Protein AF-A0A7R9LBB4-F1 (afdb_monomer)

Mean predicted aligned error: 12.03 Å

Foldseek 3Di:
DLCLLLCFWFDFPRRTRDGVPPGLLCCLLPDPDPRRLVRSLVRSCVSRVVVCVVVVVVVVVVVVVVVVVVPDDDDDDDDPCSQQSDSRNPHRPSCCQPPPPSPPCNPDDDDWCLVVLVVLPPDLVNLLVVLQVLCVVVVADGQAPLQVVPAASADDPPDRDDAPWAKDDPLDPVLRHIYIRHNADRTLVSSLVSQLRVLLVSLSSVCSPPDPVPSDAPDPVRSRCSSNVSSVVCSDPVNVVVPDRD

Nearest PDB structures (foldseek):
  4ca6-assembly1_A  TM=7.951E-01  e=1.300E-18  Homo sapiens
  3bkl-assembly1_A  TM=8.627E-01  e=2.892E-17  Homo sapiens
  7q3y-assembly1_A  TM=7.303E-01  e=3.178E-18  Homo sapiens
  6zpt-assembly3_C  TM=7.146E-01  e=1.011E-17  Homo sapiens
  7q4e-assembly1_A  TM=6.184E-01  e=1.328E-16  Homo sapiens

Structure (mmCIF, N/CA/C/O backbone):
data_AF-A0A7R9LBB4-F1
#
_entry.id   AF-A0A7R9LBB4-F1
#
loop_
_atom_site.group_PDB
_atom_site.id
_atom_site.type_symbol
_atom_site.label_atom_id
_atom_site.label_alt_id
_atom_site.label_comp_id
_atom_site.label_asym_id
_atom_site.label_entity_id
_atom_site.label_seq_id
_atom_site.pdbx_PDB_ins_code
_atom_site.Cartn_x
_atom_site.Cartn_y
_atom_site.Cartn_z
_atom_site.occupancy
_atom_site.B_iso_or_equiv
_atom_site.auth_seq_id
_atom_site.auth_comp_id
_atom_site.auth_asym_id
_atom_site.auth_atom_id
_atom_site.pdbx_PDB_model_num
ATOM 1 N N . MET A 1 1 ? 18.804 5.803 7.969 1.00 78.62 1 MET A N 1
ATOM 2 C CA . MET A 1 1 ? 18.236 4.820 7.008 1.00 78.62 1 MET A CA 1
ATOM 3 C C . MET A 1 1 ? 16.900 5.249 6.393 1.00 78.62 1 MET A C 1
ATOM 5 O O . MET A 1 1 ? 16.906 5.554 5.213 1.00 78.62 1 MET A O 1
ATOM 9 N N . GLU A 1 2 ? 15.781 5.329 7.126 1.00 77.19 2 GLU A N 1
ATOM 10 C CA . GLU A 1 2 ? 14.444 5.591 6.532 1.00 77.19 2 GLU A CA 1
ATOM 11 C C . GLU A 1 2 ? 14.342 6.905 5.732 1.00 77.19 2 GLU A C 1
ATOM 13 O O . GLU A 1 2 ? 13.907 6.906 4.579 1.00 77.19 2 GLU A O 1
ATOM 18 N N . THR A 1 3 ? 14.816 8.022 6.293 1.00 84.12 3 THR A N 1
ATOM 19 C CA . THR A 1 3 ? 14.888 9.301 5.565 1.00 84.12 3 THR A CA 1
ATOM 20 C C . THR A 1 3 ? 15.783 9.179 4.334 1.00 84.12 3 THR A C 1
ATOM 22 O O . THR A 1 3 ? 15.370 9.524 3.240 1.00 84.12 3 THR A O 1
ATOM 25 N N . THR A 1 4 ? 16.982 8.605 4.478 1.00 84.81 4 THR A N 1
ATOM 26 C CA . THR A 1 4 ? 17.922 8.395 3.362 1.00 84.81 4 THR A CA 1
ATOM 27 C C . THR A 1 4 ? 17.302 7.607 2.208 1.00 84.81 4 THR A C 1
ATOM 29 O O . THR A 1 4 ? 17.658 7.837 1.057 1.00 84.81 4 THR A O 1
ATOM 32 N N . TYR A 1 5 ? 16.406 6.669 2.516 1.00 83.94 5 TYR A N 1
ATOM 33 C CA . TYR A 1 5 ? 15.702 5.868 1.526 1.00 83.94 5 TYR A CA 1
ATOM 34 C C . TYR A 1 5 ? 14.580 6.653 0.838 1.00 83.94 5 TYR A C 1
ATOM 36 O O . TYR A 1 5 ? 14.529 6.702 -0.384 1.00 83.94 5 TYR A O 1
ATOM 44 N N . SER A 1 6 ? 13.705 7.294 1.614 1.00 83.38 6 SER A N 1
ATOM 45 C CA . SER A 1 6 ? 12.503 7.972 1.099 1.00 83.38 6 SER A CA 1
ATOM 46 C C . SER A 1 6 ? 12.788 9.272 0.341 1.00 83.38 6 SER A C 1
ATOM 48 O O . SER A 1 6 ? 12.027 9.647 -0.549 1.00 83.38 6 SER A O 1
ATOM 50 N N . THR A 1 7 ? 13.897 9.945 0.648 1.00 88.12 7 THR A N 1
ATOM 51 C CA . THR A 1 7 ? 14.247 11.250 0.063 1.00 88.12 7 THR A CA 1
ATOM 52 C C . THR A 1 7 ? 15.290 11.164 -1.051 1.00 88.12 7 THR A C 1
ATOM 54 O O . THR A 1 7 ? 15.700 12.175 -1.622 1.00 88.12 7 THR A O 1
ATOM 57 N N . ALA A 1 8 ? 15.759 9.958 -1.387 1.00 92.06 8 ALA A N 1
ATOM 58 C CA . ALA A 1 8 ? 16.758 9.794 -2.433 1.00 92.06 8 ALA A CA 1
ATOM 59 C C . ALA A 1 8 ? 16.200 10.197 -3.809 1.00 92.06 8 ALA A C 1
ATOM 61 O O . ALA A 1 8 ? 15.028 9.986 -4.129 1.00 92.06 8 ALA A O 1
ATOM 62 N N . ARG A 1 9 ? 17.071 10.808 -4.616 1.00 93.75 9 ARG A N 1
ATOM 63 C CA . ARG A 1 9 ? 16.794 11.268 -5.980 1.00 93.75 9 ARG A CA 1
ATOM 64 C C . ARG A 1 9 ? 17.942 10.867 -6.895 1.00 93.75 9 ARG A C 1
ATOM 66 O O . ARG A 1 9 ? 19.099 10.885 -6.462 1.00 93.75 9 ARG A O 1
ATOM 73 N N . VAL A 1 10 ? 17.636 10.509 -8.140 1.00 96.19 10 VAL A N 1
ATOM 74 C CA . VAL A 1 10 ? 18.629 10.038 -9.119 1.00 96.19 10 VAL A CA 1
ATOM 75 C C . VAL A 1 10 ? 18.439 10.657 -10.499 1.00 96.19 10 VAL A C 1
ATOM 77 O O . VAL A 1 10 ? 17.436 11.313 -10.777 1.00 96.19 10 VAL A O 1
ATOM 80 N N . CYS A 1 11 ? 19.423 10.438 -11.370 1.00 96.00 11 CYS A N 1
ATOM 81 C CA . CYS A 1 11 ? 19.319 10.717 -12.795 1.00 96.00 11 CYS A CA 1
ATOM 82 C C . CYS A 1 11 ? 19.375 9.411 -13.593 1.00 96.00 11 CYS A C 1
ATOM 84 O O . CYS A 1 11 ? 20.152 8.526 -13.243 1.00 96.00 11 CYS A O 1
ATOM 86 N N . VAL A 1 12 ? 18.585 9.306 -14.659 1.00 95.88 12 VAL A N 1
ATOM 87 C CA . VAL A 1 12 ? 18.571 8.176 -15.600 1.00 95.88 12 VAL A CA 1
ATOM 88 C C . VAL A 1 12 ? 18.399 8.734 -17.010 1.00 95.88 12 VAL A C 1
ATOM 90 O O . VAL A 1 12 ? 17.529 9.579 -17.230 1.00 95.88 12 VAL A O 1
ATOM 93 N N . LYS A 1 13 ? 19.255 8.331 -17.960 1.00 93.56 13 LYS A N 1
ATOM 94 C CA . LYS A 1 13 ? 19.231 8.778 -19.369 1.00 93.56 13 LYS A CA 1
ATOM 95 C C . LYS A 1 13 ? 19.129 10.302 -19.542 1.00 93.56 13 LYS A C 1
ATOM 97 O O . LYS A 1 13 ? 18.492 10.808 -20.462 1.00 93.56 13 LYS A O 1
ATOM 102 N N . GLY A 1 14 ? 19.762 11.058 -18.645 1.00 91.38 14 GLY A N 1
ATOM 103 C CA . GLY A 1 14 ? 19.758 12.525 -18.661 1.00 91.38 14 GLY A CA 1
ATOM 104 C C . GLY A 1 14 ? 18.513 13.196 -18.062 1.00 91.38 14 GLY A C 1
ATOM 105 O O . GLY A 1 14 ? 18.516 14.419 -17.931 1.00 91.38 14 GLY A O 1
ATOM 106 N N . LYS A 1 15 ? 17.483 12.443 -17.644 1.00 94.19 15 LYS A N 1
ATOM 107 C CA . LYS A 1 15 ? 16.389 12.956 -16.803 1.00 94.19 15 LYS A CA 1
ATOM 108 C C . LYS A 1 15 ? 16.810 12.839 -15.337 1.00 94.19 15 LYS A C 1
ATOM 110 O O . LYS A 1 15 ? 17.201 11.764 -14.899 1.00 94.19 15 LYS A O 1
ATOM 115 N N . CYS A 1 16 ? 16.764 13.940 -14.596 1.00 94.44 16 CYS A N 1
ATOM 116 C CA . CYS A 1 16 ? 17.203 14.024 -13.201 1.00 94.44 16 CYS A CA 1
ATOM 117 C C . CYS A 1 16 ? 16.039 14.284 -12.246 1.00 94.44 16 CYS A C 1
ATOM 119 O O . CYS A 1 16 ? 14.931 14.575 -12.690 1.00 94.44 16 CYS A O 1
ATOM 121 N N . ASP A 1 17 ? 16.343 14.219 -10.948 1.00 94.00 17 ASP A N 1
ATOM 122 C CA . ASP A 1 17 ? 15.390 14.405 -9.847 1.00 94.00 17 ASP A CA 1
ATOM 123 C C . ASP A 1 17 ? 14.287 13.337 -9.814 1.00 94.00 17 ASP A C 1
ATOM 125 O O . ASP A 1 17 ? 13.157 13.589 -9.415 1.00 94.00 17 ASP A O 1
ATOM 129 N N . LEU A 1 18 ? 14.637 12.122 -10.249 1.00 95.12 18 LEU A N 1
ATOM 130 C CA . LEU A 1 18 ? 13.745 10.970 -10.224 1.00 95.12 18 LEU A CA 1
ATOM 131 C C . LEU A 1 18 ? 13.722 10.374 -8.824 1.00 95.12 18 LEU A C 1
ATOM 133 O O . LEU A 1 18 ? 14.770 10.057 -8.254 1.00 95.12 18 LEU A O 1
ATOM 137 N N . GLU A 1 19 ? 12.527 10.217 -8.286 1.00 93.06 19 GLU A N 1
ATOM 138 C CA . GLU A 1 19 ? 12.258 9.527 -7.028 1.00 93.06 19 GLU A CA 1
ATOM 139 C C . GLU A 1 19 ? 11.943 8.047 -7.260 1.00 93.06 19 GLU A C 1
ATOM 141 O O . GLU A 1 19 ? 11.685 7.633 -8.388 1.00 93.06 19 GLU A O 1
ATOM 146 N N . LEU A 1 20 ? 11.990 7.230 -6.201 1.00 88.94 20 LEU A N 1
ATOM 147 C CA . LEU A 1 20 ? 11.665 5.804 -6.322 1.00 88.94 20 LEU A CA 1
ATOM 148 C C . LEU A 1 20 ? 10.251 5.608 -6.880 1.00 88.94 20 LEU A C 1
ATOM 150 O O . LEU A 1 20 ? 10.089 5.033 -7.952 1.00 88.94 20 LEU A O 1
ATOM 154 N N . ASP A 1 21 ? 9.274 6.183 -6.180 1.00 84.38 21 ASP A N 1
ATOM 155 C CA . ASP A 1 21 ? 7.860 6.171 -6.540 1.00 84.38 21 ASP A CA 1
ATOM 156 C C . ASP A 1 21 ? 7.404 7.609 -6.876 1.00 84.38 21 ASP A C 1
ATOM 158 O O . ASP A 1 21 ? 7.475 8.490 -5.997 1.00 84.38 21 ASP A O 1
ATOM 162 N N . PRO A 1 22 ? 6.964 7.894 -8.121 1.00 87.31 22 PRO A N 1
ATOM 163 C CA . PRO A 1 22 ? 6.577 6.915 -9.153 1.00 87.31 22 PRO A CA 1
ATOM 164 C C . PRO A 1 22 ? 7.617 6.661 -10.258 1.00 87.31 22 PRO A C 1
ATOM 166 O O . PRO A 1 22 ? 7.402 5.803 -11.115 1.00 87.31 22 PRO A O 1
ATOM 169 N N . ASP A 1 23 ? 8.703 7.439 -10.331 1.00 93.94 23 ASP A N 1
ATOM 170 C CA . ASP A 1 23 ? 9.540 7.479 -11.538 1.00 93.94 23 ASP A CA 1
ATOM 171 C C . ASP A 1 23 ? 10.326 6.187 -11.783 1.00 93.94 23 ASP A C 1
ATOM 173 O O . ASP A 1 23 ? 10.270 5.630 -12.883 1.00 93.94 23 ASP A O 1
ATOM 177 N N . LEU A 1 24 ? 11.104 5.734 -10.795 1.00 91.88 24 LEU A N 1
ATOM 178 C CA . LEU A 1 24 ? 11.950 4.555 -10.973 1.00 91.88 24 LEU A CA 1
ATOM 179 C C . LEU A 1 24 ? 11.125 3.277 -11.023 1.00 91.88 24 LEU A C 1
ATOM 181 O O . LEU A 1 24 ? 11.454 2.410 -11.827 1.00 91.88 24 LEU A O 1
ATOM 185 N N . ASP A 1 25 ? 10.053 3.177 -10.240 1.00 86.50 25 ASP A N 1
ATOM 186 C CA . ASP A 1 25 ? 9.138 2.034 -10.292 1.00 86.50 25 ASP A CA 1
ATOM 187 C C . ASP A 1 25 ? 8.579 1.858 -11.706 1.00 86.50 25 ASP A C 1
ATOM 189 O O . ASP A 1 25 ? 8.663 0.772 -12.283 1.00 86.50 25 ASP A O 1
ATOM 193 N N . LYS A 1 26 ? 8.152 2.958 -12.337 1.00 88.75 26 LYS A N 1
ATOM 194 C CA . LYS A 1 26 ? 7.709 2.944 -13.731 1.00 88.75 26 LYS A CA 1
ATOM 195 C C . LYS A 1 26 ? 8.819 2.550 -14.710 1.00 88.75 26 LYS A C 1
ATOM 197 O O . LYS A 1 26 ? 8.582 1.738 -15.600 1.00 88.75 26 LYS A O 1
ATOM 202 N N . ILE A 1 27 ? 10.029 3.102 -14.570 1.00 91.69 27 ILE A N 1
ATOM 203 C CA . ILE A 1 27 ? 11.165 2.751 -15.446 1.00 91.69 27 ILE A CA 1
ATOM 204 C C . ILE A 1 27 ? 11.491 1.257 -15.334 1.00 91.69 27 ILE A C 1
ATOM 206 O O . ILE A 1 27 ? 11.673 0.595 -16.355 1.00 91.69 27 ILE A O 1
ATOM 210 N N . MET A 1 28 ? 11.543 0.726 -14.111 1.00 87.69 28 MET A N 1
ATOM 211 C CA . MET A 1 28 ? 11.878 -0.673 -13.846 1.00 87.69 28 MET A CA 1
ATOM 212 C C . MET A 1 28 ? 10.777 -1.641 -14.301 1.00 87.69 28 MET A C 1
ATOM 214 O O . MET A 1 28 ? 11.098 -2.767 -14.681 1.00 87.69 28 MET A O 1
ATOM 218 N N . ALA A 1 29 ? 9.509 -1.218 -14.283 1.00 82.38 29 ALA A N 1
ATOM 219 C CA . ALA A 1 29 ? 8.381 -2.004 -14.778 1.00 82.38 29 ALA A CA 1
ATOM 220 C C . ALA A 1 29 ? 8.301 -2.018 -16.319 1.00 82.38 29 ALA A C 1
ATOM 222 O O . ALA A 1 29 ? 8.181 -3.082 -16.939 1.00 82.38 29 ALA A O 1
ATOM 223 N N . ASP A 1 30 ? 8.407 -0.844 -16.948 1.00 88.50 30 ASP A N 1
ATOM 224 C CA . ASP A 1 30 ? 8.044 -0.666 -18.357 1.00 88.50 30 ASP A CA 1
ATOM 225 C C . ASP A 1 30 ? 9.235 -0.790 -19.318 1.00 88.50 30 ASP A C 1
ATOM 227 O O . ASP A 1 30 ? 9.084 -1.310 -20.433 1.00 88.50 30 ASP A O 1
ATOM 231 N N . SER A 1 31 ? 10.422 -0.305 -18.928 1.00 90.50 31 SER A N 1
ATOM 232 C CA . SER A 1 31 ? 11.550 -0.185 -19.858 1.00 90.50 31 SER A CA 1
ATOM 233 C C . SER A 1 31 ? 12.067 -1.548 -20.320 1.00 90.50 31 SER A C 1
ATOM 235 O O . SER A 1 31 ? 12.121 -2.527 -19.574 1.00 90.50 31 SER A O 1
ATOM 237 N N . LYS A 1 32 ? 12.464 -1.608 -21.596 1.00 90.94 32 LYS A N 1
ATOM 238 C CA . LYS A 1 32 ? 13.136 -2.760 -22.221 1.00 90.94 32 LYS A CA 1
ATOM 239 C C . LYS A 1 32 ? 14.568 -2.436 -22.647 1.00 90.94 32 LYS A C 1
ATOM 241 O O . LYS A 1 32 ? 15.210 -3.289 -23.253 1.00 90.94 32 LYS A O 1
ATOM 246 N N . ASP A 1 33 ? 15.060 -1.227 -22.363 1.00 94.69 33 ASP A N 1
ATOM 247 C CA . ASP A 1 33 ? 16.448 -0.837 -22.622 1.00 94.69 33 ASP A CA 1
ATOM 248 C C . ASP A 1 33 ? 17.331 -1.305 -21.450 1.00 94.69 33 ASP A C 1
ATOM 250 O O . ASP A 1 33 ? 17.244 -0.738 -20.357 1.00 94.69 33 ASP A O 1
ATOM 254 N N . PRO A 1 34 ? 18.219 -2.300 -21.649 1.00 90.81 34 PRO A N 1
ATOM 255 C CA . PRO A 1 34 ? 19.069 -2.807 -20.577 1.00 90.81 34 PRO A CA 1
ATOM 256 C C . PRO A 1 34 ? 19.962 -1.730 -19.956 1.00 90.81 34 PRO A C 1
ATOM 258 O O . PRO A 1 34 ? 20.244 -1.785 -18.765 1.00 90.81 34 PRO A O 1
ATOM 261 N N . THR A 1 35 ? 20.388 -0.736 -20.740 1.00 95.06 35 THR A N 1
ATOM 262 C CA . THR A 1 35 ? 21.243 0.348 -20.248 1.00 95.06 35 THR A CA 1
ATOM 263 C C . THR A 1 35 ? 20.459 1.340 -19.391 1.00 95.06 35 THR A C 1
ATOM 265 O O . THR A 1 35 ? 21.008 1.877 -18.436 1.00 95.06 35 THR A O 1
ATOM 268 N N . GLU A 1 36 ? 19.185 1.590 -19.706 1.00 95.69 36 GLU A N 1
ATOM 269 C CA . GLU A 1 36 ? 18.314 2.429 -18.870 1.00 95.69 36 GLU A CA 1
ATOM 270 C C . GLU A 1 36 ? 18.020 1.756 -17.527 1.00 95.69 36 GLU A C 1
ATOM 272 O O . GLU A 1 36 ? 18.143 2.387 -16.478 1.00 95.69 36 GLU A O 1
ATOM 277 N N . LEU A 1 37 ? 17.707 0.458 -17.565 1.00 90.19 37 LEU A N 1
ATOM 278 C CA . LEU A 1 37 ? 17.455 -0.348 -16.373 1.00 90.19 37 LEU A CA 1
ATOM 279 C C . LEU A 1 37 ? 18.699 -0.445 -15.480 1.00 90.19 37 LEU A C 1
ATOM 281 O O . LEU A 1 37 ? 18.601 -0.272 -14.265 1.00 90.19 37 LEU A O 1
ATOM 285 N N . GLU A 1 38 ? 19.876 -0.690 -16.065 1.00 92.94 38 GLU A N 1
ATOM 286 C CA . GLU A 1 38 ? 21.142 -0.729 -15.326 1.00 92.94 38 GLU A CA 1
ATOM 287 C C . GLU A 1 38 ? 21.435 0.618 -14.656 1.00 92.94 38 GLU A C 1
ATOM 289 O O . GLU A 1 38 ? 21.726 0.660 -13.459 1.00 92.94 38 GLU A O 1
ATOM 294 N N . GLU A 1 39 ? 21.311 1.723 -15.395 1.00 96.50 39 GLU A N 1
ATOM 295 C CA . GLU A 1 39 ? 21.563 3.063 -14.868 1.00 96.50 39 GLU A CA 1
ATOM 296 C C . GLU A 1 39 ? 20.596 3.415 -13.727 1.00 96.50 39 GLU A C 1
ATOM 298 O O . GLU A 1 39 ? 21.042 3.850 -12.662 1.00 96.50 39 GLU A O 1
ATOM 303 N N . ALA A 1 40 ? 19.294 3.161 -13.898 1.00 93.94 40 ALA A N 1
ATOM 304 C CA . ALA A 1 40 ? 18.286 3.343 -12.853 1.00 93.94 40 ALA A CA 1
ATOM 305 C C . ALA A 1 40 ? 18.619 2.539 -11.589 1.00 93.94 40 ALA A C 1
ATOM 307 O O . ALA A 1 40 ? 18.622 3.070 -10.472 1.00 93.94 40 ALA A O 1
ATOM 308 N N . TRP A 1 41 ? 18.968 1.265 -11.764 1.00 93.25 41 TRP A N 1
ATOM 309 C CA . TRP A 1 41 ? 19.260 0.346 -10.672 1.00 93.25 41 TRP A CA 1
ATOM 310 C C . TRP A 1 41 ? 20.522 0.725 -9.888 1.00 93.25 41 TRP A C 1
ATOM 312 O O . TRP A 1 41 ? 20.513 0.696 -8.648 1.00 93.25 41 TRP A O 1
ATOM 322 N N . VAL A 1 42 ? 21.603 1.065 -10.601 1.00 95.31 42 VAL A N 1
ATOM 323 C CA . VAL A 1 42 ? 22.898 1.440 -10.014 1.00 95.31 42 VAL A CA 1
ATOM 324 C C . VAL A 1 42 ? 22.777 2.783 -9.310 1.00 95.31 42 VAL A C 1
ATOM 326 O O . VAL A 1 42 ? 23.141 2.893 -8.137 1.00 95.31 42 VAL A O 1
ATOM 329 N N . ASN A 1 43 ? 22.208 3.786 -9.979 1.00 96.38 43 ASN A N 1
ATOM 330 C CA . ASN A 1 43 ? 22.121 5.132 -9.425 1.00 96.38 43 ASN A CA 1
ATOM 331 C C . ASN A 1 43 ? 21.229 5.166 -8.182 1.00 96.38 43 ASN A C 1
ATOM 333 O O . ASN A 1 43 ? 21.569 5.847 -7.213 1.00 96.38 43 ASN A O 1
ATOM 337 N N . TRP A 1 44 ? 20.150 4.374 -8.144 1.00 95.19 44 TRP A N 1
ATOM 338 C CA . TRP A 1 44 ? 19.333 4.238 -6.936 1.00 95.19 44 TRP A CA 1
ATOM 339 C C . TRP A 1 44 ? 20.126 3.676 -5.758 1.00 95.19 44 TRP A C 1
ATOM 341 O O . TRP A 1 44 ? 20.078 4.225 -4.654 1.00 95.19 44 TRP A O 1
ATOM 351 N N . ARG A 1 45 ? 20.909 2.616 -5.979 1.00 91.12 45 ARG A N 1
ATOM 352 C CA . ARG A 1 45 ? 21.747 1.997 -4.936 1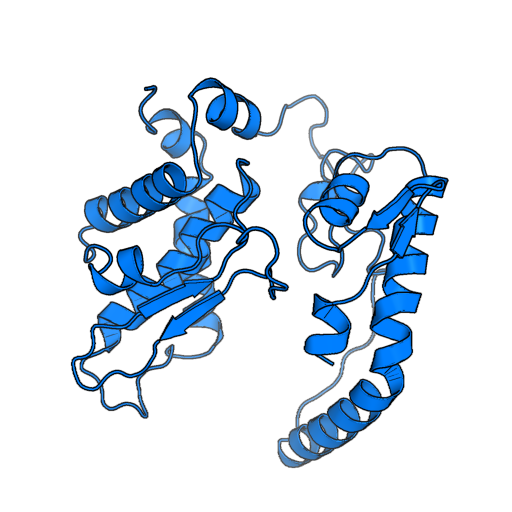.00 91.12 45 ARG A CA 1
ATOM 353 C C . ARG A 1 45 ? 22.866 2.900 -4.463 1.00 91.12 45 ARG A C 1
ATOM 355 O O . ARG A 1 45 ? 23.215 2.865 -3.284 1.00 91.12 45 ARG A O 1
ATOM 362 N N . ASP A 1 46 ? 23.391 3.732 -5.345 1.00 92.94 46 ASP A N 1
ATOM 363 C CA . ASP A 1 46 ? 24.402 4.717 -4.996 1.00 92.94 46 ASP A CA 1
ATOM 364 C C . ASP A 1 46 ? 23.813 5.882 -4.192 1.00 92.94 46 ASP A C 1
ATOM 366 O O . ASP A 1 46 ? 24.409 6.323 -3.204 1.00 92.94 46 ASP A O 1
ATOM 370 N N . ALA A 1 47 ? 22.619 6.346 -4.561 1.00 92.31 47 ALA A N 1
ATOM 371 C CA . ALA A 1 47 ? 21.951 7.460 -3.899 1.00 92.31 47 ALA A CA 1
ATOM 372 C C . ALA A 1 47 ? 21.330 7.090 -2.545 1.00 92.31 47 ALA A C 1
ATOM 374 O O . ALA A 1 47 ? 21.310 7.948 -1.657 1.00 92.31 47 ALA A O 1
ATOM 375 N N . SER A 1 48 ? 20.875 5.842 -2.379 1.00 90.75 48 SER A N 1
ATOM 376 C CA . SER A 1 48 ? 20.256 5.324 -1.152 1.00 90.75 48 SER A CA 1
ATOM 377 C C . SER A 1 48 ? 21.190 4.348 -0.414 1.00 90.75 48 SER A C 1
ATOM 379 O O . SER A 1 48 ? 21.786 4.690 0.610 1.00 90.75 48 SER A O 1
ATOM 381 N N . GLY A 1 49 ? 21.378 3.141 -0.954 1.00 83.50 49 GLY A N 1
ATOM 382 C CA . GLY A 1 49 ? 22.067 2.009 -0.326 1.00 83.50 49 GLY A CA 1
ATOM 383 C C . GLY A 1 49 ? 23.496 2.297 0.141 1.00 83.50 49 GLY A C 1
ATOM 384 O O . GLY A 1 49 ? 23.820 2.039 1.301 1.00 83.50 49 GLY A O 1
ATOM 385 N N . LYS A 1 50 ? 24.355 2.879 -0.709 1.00 88.56 50 LYS A N 1
ATOM 386 C CA . LYS A 1 50 ? 25.742 3.229 -0.336 1.00 88.56 50 LYS A CA 1
ATOM 387 C C . LYS A 1 50 ? 25.788 4.179 0.858 1.00 88.56 50 LYS A C 1
ATOM 389 O O . LYS A 1 50 ? 26.634 4.004 1.734 1.00 88.56 50 LYS A O 1
ATOM 394 N N . LYS A 1 51 ? 24.872 5.149 0.920 1.00 88.62 51 LYS A N 1
ATOM 395 C CA . LYS A 1 51 ? 24.792 6.109 2.030 1.00 88.62 51 LYS A CA 1
ATOM 396 C C . LYS A 1 51 ? 24.316 5.454 3.325 1.00 88.62 51 LYS A C 1
ATOM 398 O O . LYS A 1 51 ? 24.771 5.839 4.394 1.00 88.62 51 LYS A O 1
ATOM 403 N N . MET A 1 52 ? 23.457 4.441 3.229 1.00 88.12 52 MET A N 1
ATOM 404 C CA . MET A 1 52 ? 22.959 3.686 4.384 1.00 88.12 52 MET A CA 1
ATOM 405 C C . MET A 1 52 ? 23.908 2.580 4.858 1.00 88.12 52 MET A C 1
ATOM 407 O O . MET A 1 52 ? 23.654 1.974 5.892 1.00 88.12 52 MET A O 1
ATOM 411 N N . ARG A 1 53 ? 25.000 2.290 4.136 1.00 84.88 53 ARG A N 1
ATOM 412 C CA . ARG A 1 53 ? 25.870 1.137 4.420 1.00 84.88 53 ARG A CA 1
ATOM 413 C C . ARG A 1 53 ? 26.384 1.107 5.861 1.00 84.88 53 ARG A C 1
ATOM 415 O O . ARG A 1 53 ? 26.396 0.046 6.476 1.00 84.88 53 ARG A O 1
ATOM 422 N N . ASN A 1 54 ? 26.845 2.243 6.380 1.00 84.75 54 ASN A N 1
ATOM 423 C CA . ASN A 1 54 ? 27.409 2.295 7.730 1.00 84.75 54 ASN A CA 1
ATOM 424 C C . ASN A 1 54 ? 26.315 2.156 8.796 1.00 84.75 54 ASN A C 1
ATOM 426 O O . ASN A 1 54 ? 26.478 1.337 9.697 1.00 84.75 54 ASN A O 1
ATOM 430 N N . ASP A 1 55 ? 25.181 2.846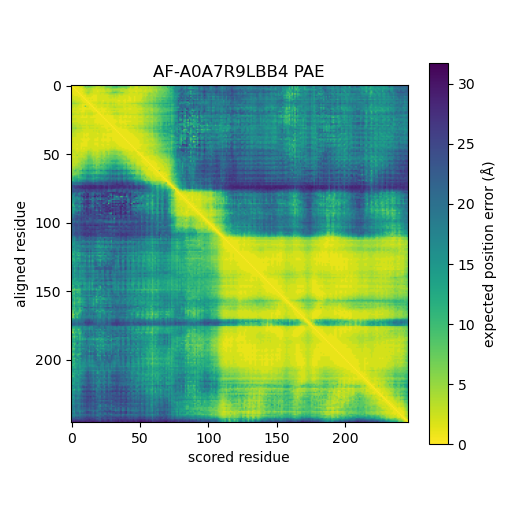 8.626 1.00 81.12 55 ASP A N 1
ATOM 431 C CA . ASP A 1 55 ? 23.996 2.669 9.475 1.00 81.12 55 ASP A CA 1
ATOM 432 C C . ASP A 1 55 ? 23.543 1.199 9.495 1.00 81.12 55 ASP A C 1
ATOM 434 O O . ASP A 1 55 ? 23.211 0.660 10.547 1.00 81.12 55 ASP A O 1
ATOM 438 N N . PHE A 1 56 ? 23.558 0.527 8.337 1.00 74.75 56 PHE A N 1
ATOM 439 C CA . PHE A 1 56 ? 23.153 -0.871 8.219 1.00 74.75 56 PHE A CA 1
ATOM 440 C C . PHE A 1 56 ? 24.136 -1.817 8.912 1.00 74.75 56 PHE A C 1
ATOM 442 O O . PHE A 1 56 ? 23.709 -2.781 9.535 1.00 74.75 56 PHE A O 1
ATOM 449 N N . ILE A 1 57 ? 25.447 -1.552 8.852 1.00 78.44 57 ILE A N 1
ATOM 450 C CA . ILE A 1 57 ? 26.446 -2.337 9.597 1.00 78.44 57 ILE A CA 1
ATOM 451 C C . ILE A 1 57 ? 26.218 -2.203 11.101 1.00 78.44 57 ILE A C 1
ATOM 453 O O . ILE A 1 57 ? 26.301 -3.199 11.820 1.00 78.44 57 ILE A O 1
ATOM 457 N N . GLU A 1 58 ? 25.921 -0.999 11.580 1.00 78.06 58 GLU A N 1
ATOM 458 C CA . GLU A 1 58 ? 25.620 -0.763 12.990 1.00 78.06 58 GLU A CA 1
ATOM 459 C C . GLU A 1 58 ? 24.312 -1.454 13.404 1.00 78.06 58 GLU A C 1
ATOM 461 O O . GLU A 1 58 ? 24.307 -2.232 14.361 1.00 78.06 58 GLU A O 1
ATOM 466 N N . TYR A 1 59 ? 23.240 -1.278 12.625 1.00 73.00 59 TYR A N 1
ATOM 467 C CA . TYR A 1 59 ? 21.962 -1.974 12.799 1.00 73.00 59 TYR A CA 1
ATOM 468 C C . TYR A 1 59 ? 22.133 -3.497 12.816 1.00 73.00 59 TYR A C 1
ATOM 470 O O . TYR A 1 59 ? 21.664 -4.156 13.740 1.00 73.00 59 TYR A O 1
ATOM 478 N N . TYR A 1 60 ? 22.853 -4.059 11.844 1.00 66.31 60 TYR A N 1
ATOM 479 C CA . TYR A 1 60 ? 23.117 -5.491 11.742 1.00 66.31 60 TYR A CA 1
ATOM 480 C C . TYR A 1 60 ? 23.957 -5.994 12.915 1.00 66.31 60 TYR A C 1
ATOM 482 O O . TYR A 1 60 ? 23.678 -7.053 13.462 1.00 66.31 60 TYR A O 1
ATOM 490 N N . THR A 1 61 ? 24.955 -5.229 13.364 1.00 69.75 61 THR A N 1
ATOM 491 C CA . THR A 1 61 ? 25.764 -5.588 14.540 1.00 69.75 61 THR A CA 1
ATOM 492 C C . THR A 1 61 ? 24.902 -5.651 15.802 1.00 69.75 61 THR A C 1
ATOM 494 O O . THR A 1 61 ? 25.029 -6.587 16.597 1.00 69.75 61 THR A O 1
ATOM 497 N N . LEU A 1 62 ? 23.992 -4.691 15.982 1.00 69.81 62 LEU A N 1
ATOM 498 C CA . LEU A 1 62 ? 23.044 -4.670 17.097 1.00 69.81 62 LEU A CA 1
ATOM 499 C C . LEU A 1 62 ? 22.003 -5.794 16.984 1.00 69.81 62 LEU A C 1
ATOM 501 O O . LEU A 1 62 ? 21.749 -6.492 17.968 1.00 69.81 62 LEU A O 1
ATOM 505 N N . GLY A 1 63 ? 21.466 -6.017 15.785 1.00 62.84 63 GLY A N 1
ATOM 506 C CA . GLY A 1 63 ? 20.525 -7.087 15.461 1.00 62.84 63 GLY A CA 1
ATOM 507 C C . GLY A 1 63 ? 21.129 -8.471 15.675 1.00 62.84 63 GLY A C 1
ATOM 508 O O . GLY A 1 63 ? 20.514 -9.304 16.326 1.00 62.84 63 GLY A O 1
ATOM 509 N N . ASN A 1 64 ? 22.378 -8.694 15.263 1.00 61.56 64 ASN A N 1
ATOM 510 C CA . ASN A 1 64 ? 23.108 -9.935 15.512 1.00 61.56 64 ASN A CA 1
ATOM 511 C C . ASN A 1 64 ? 23.452 -10.129 16.977 1.00 61.56 64 ASN A C 1
ATOM 513 O O . ASN A 1 64 ? 23.409 -11.257 17.463 1.00 61.56 64 ASN A O 1
ATOM 517 N N . LYS A 1 65 ? 23.776 -9.059 17.709 1.00 70.38 65 LYS A N 1
ATOM 518 C CA . LYS A 1 65 ? 23.942 -9.148 19.160 1.00 70.38 65 LYS A CA 1
ATOM 519 C C . LYS A 1 65 ? 22.634 -9.605 19.812 1.00 70.38 65 LYS A C 1
ATOM 521 O O . LYS A 1 65 ? 22.670 -10.509 20.641 1.00 70.38 65 LYS A O 1
ATOM 526 N N . ALA A 1 66 ? 21.489 -9.065 19.390 1.00 56.56 66 ALA A N 1
ATOM 527 C CA . ALA A 1 66 ? 20.170 -9.500 19.850 1.00 56.56 66 ALA A CA 1
ATOM 528 C C . ALA A 1 66 ? 19.829 -10.937 19.403 1.00 56.56 66 ALA A C 1
ATOM 530 O O . ALA A 1 66 ? 19.387 -11.747 20.211 1.00 56.56 66 ALA A O 1
ATOM 531 N N . ALA A 1 67 ? 20.101 -11.301 18.152 1.00 53.94 67 ALA A N 1
ATOM 532 C CA . ALA A 1 67 ? 19.854 -12.634 17.605 1.00 53.94 67 ALA A CA 1
ATOM 533 C C . ALA A 1 67 ? 20.765 -13.704 18.227 1.00 53.94 67 ALA A C 1
ATOM 535 O O . ALA A 1 67 ? 20.321 -14.823 18.455 1.00 53.94 67 ALA A O 1
ATOM 536 N N . THR A 1 68 ? 22.007 -13.361 18.587 1.00 60.75 68 THR A N 1
ATOM 537 C CA . THR A 1 68 ? 22.941 -14.242 19.313 1.00 60.75 68 THR A CA 1
ATOM 538 C C . THR A 1 68 ? 22.482 -14.455 20.750 1.00 60.75 68 THR A C 1
ATOM 540 O O . THR A 1 68 ? 22.501 -15.583 21.242 1.00 60.75 68 THR A O 1
ATOM 543 N N . LEU A 1 69 ? 22.002 -13.394 21.412 1.00 66.38 69 LEU A N 1
ATOM 544 C CA . LEU A 1 69 ? 21.333 -13.516 22.710 1.00 66.38 69 LEU A CA 1
ATOM 545 C C . LEU A 1 69 ? 20.100 -14.439 22.623 1.00 66.38 69 LEU A C 1
ATOM 547 O O . LEU A 1 69 ? 19.784 -15.112 23.602 1.00 66.38 69 LEU A O 1
ATOM 551 N N . ASN A 1 70 ? 19.478 -14.536 21.441 1.00 49.50 70 ASN A N 1
ATOM 552 C CA . ASN A 1 70 ? 18.253 -15.297 21.177 1.00 49.50 70 ASN A CA 1
ATOM 553 C C . ASN A 1 70 ? 18.432 -16.590 20.336 1.00 49.50 70 ASN A C 1
ATOM 555 O O . ASN A 1 70 ? 17.442 -17.236 20.008 1.00 49.50 70 ASN A O 1
ATOM 559 N N . LYS A 1 71 ? 19.672 -17.019 20.049 1.00 60.72 71 LYS A N 1
ATOM 560 C CA . LYS A 1 71 ? 20.057 -18.319 19.445 1.00 60.72 71 LYS A CA 1
ATOM 561 C C . LYS A 1 71 ? 19.425 -18.685 18.079 1.00 60.72 71 LYS A C 1
ATOM 563 O O . LYS A 1 71 ? 18.935 -19.804 17.923 1.00 60.72 71 LYS A O 1
ATOM 568 N N . LEU A 1 72 ? 19.485 -17.804 17.077 1.00 47.31 72 LEU A N 1
ATOM 569 C CA . LEU A 1 72 ? 18.970 -18.087 15.718 1.00 47.31 72 LEU A CA 1
ATOM 570 C C . LEU A 1 72 ? 20.065 -18.555 14.713 1.00 47.31 72 LEU A C 1
ATOM 572 O O . LEU A 1 72 ? 21.198 -18.085 14.821 1.00 47.31 72 LEU A O 1
ATOM 576 N N . PRO A 1 73 ? 19.761 -19.467 13.756 1.00 47.38 73 PRO A N 1
ATOM 577 C CA . PRO A 1 73 ? 20.707 -19.979 12.743 1.00 47.38 73 PRO A CA 1
ATOM 578 C C . PRO A 1 73 ? 20.691 -19.223 11.389 1.00 47.38 73 PRO A C 1
ATOM 580 O O . PRO A 1 73 ? 19.716 -18.549 11.071 1.00 47.38 73 PRO A O 1
ATOM 583 N N . ASP A 1 74 ? 21.755 -19.391 10.583 1.00 51.09 74 ASP A N 1
ATOM 584 C CA . ASP A 1 74 ? 22.018 -18.717 9.287 1.00 51.09 74 ASP A CA 1
ATOM 585 C C . ASP A 1 74 ? 22.128 -19.725 8.109 1.00 51.09 74 ASP A C 1
ATOM 587 O O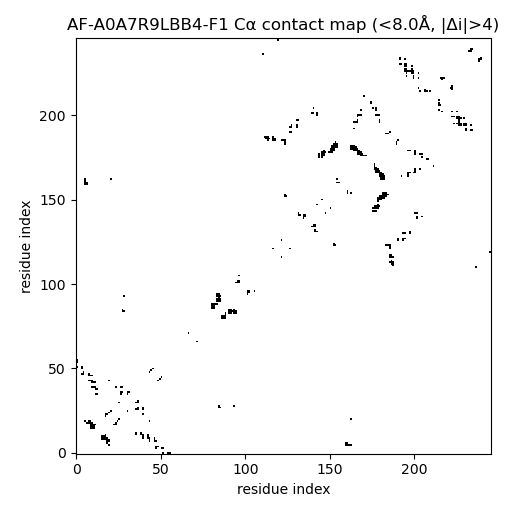 . ASP A 1 74 ? 22.571 -20.861 8.312 1.00 51.09 74 ASP A O 1
ATOM 591 N N . THR A 1 75 ? 21.742 -19.341 6.880 1.00 47.06 75 THR A N 1
ATOM 592 C CA . THR A 1 75 ? 21.685 -20.227 5.688 1.00 47.06 75 THR A CA 1
ATOM 593 C C . THR A 1 75 ? 22.153 -19.539 4.398 1.00 47.06 75 THR A C 1
ATOM 595 O O . THR A 1 75 ? 21.634 -18.488 4.036 1.00 47.06 75 THR A O 1
ATOM 598 N N . ASN A 1 76 ? 23.077 -20.170 3.657 1.00 37.22 76 ASN A N 1
ATOM 599 C CA . ASN A 1 76 ? 23.730 -19.608 2.463 1.00 37.22 76 ASN A CA 1
ATOM 600 C C . ASN A 1 76 ? 23.370 -20.342 1.153 1.00 37.22 76 ASN A C 1
ATOM 602 O O . ASN A 1 76 ? 23.552 -21.555 1.051 1.00 37.22 76 ASN A O 1
ATOM 606 N N . GLY A 1 77 ? 22.963 -19.567 0.137 1.00 51.59 77 GLY A N 1
ATOM 607 C CA . GLY A 1 77 ? 22.755 -19.964 -1.266 1.00 51.59 77 GLY A CA 1
ATOM 608 C C . GLY A 1 77 ? 21.686 -19.088 -1.934 1.00 51.59 77 GLY A C 1
ATOM 609 O O . GLY A 1 77 ? 20.504 -19.306 -1.692 1.00 51.59 77 GLY A O 1
ATOM 610 N N . THR A 1 78 ? 22.070 -18.074 -2.725 1.00 58.88 78 THR A N 1
ATOM 611 C CA . THR A 1 78 ? 21.138 -17.019 -3.181 1.00 58.88 78 THR A CA 1
ATOM 612 C C . THR A 1 78 ? 21.173 -16.752 -4.689 1.00 58.88 78 THR A C 1
ATOM 614 O O . THR A 1 78 ? 22.202 -16.879 -5.351 1.00 58.88 78 THR A O 1
ATOM 617 N N . ILE A 1 79 ? 20.013 -16.362 -5.225 1.00 56.47 79 ILE A N 1
ATOM 618 C CA . ILE A 1 79 ? 19.829 -15.839 -6.586 1.00 56.47 79 ILE A CA 1
ATOM 619 C C . ILE A 1 79 ? 20.104 -14.323 -6.562 1.00 56.47 79 ILE A C 1
ATOM 621 O O . ILE A 1 79 ? 19.706 -13.659 -5.601 1.00 56.47 79 ILE A O 1
ATOM 625 N N . PRO A 1 80 ? 20.761 -13.735 -7.581 1.00 58.34 80 PRO A N 1
ATOM 626 C CA . PRO A 1 80 ? 20.988 -12.292 -7.630 1.00 58.34 80 PRO A CA 1
ATOM 627 C C . PRO A 1 80 ? 19.677 -11.483 -7.619 1.00 58.34 80 PRO A C 1
ATOM 629 O O . PRO A 1 80 ? 18.885 -11.546 -8.555 1.00 58.34 80 PRO A O 1
ATOM 632 N N . ALA A 1 81 ? 19.482 -10.663 -6.581 1.00 62.97 81 ALA A N 1
ATOM 633 C CA . ALA A 1 81 ? 18.221 -9.969 -6.279 1.00 62.97 81 ALA A CA 1
ATOM 634 C C . ALA A 1 81 ? 17.741 -8.935 -7.323 1.00 62.97 81 ALA A C 1
ATOM 636 O O . ALA A 1 81 ? 16.661 -8.378 -7.197 1.00 62.97 81 ALA A O 1
ATOM 637 N N . HIS A 1 82 ? 18.529 -8.630 -8.350 1.00 62.62 82 HIS A N 1
ATOM 638 C CA . HIS A 1 82 ? 18.167 -7.631 -9.361 1.00 62.62 82 HIS A CA 1
ATOM 639 C C . HIS A 1 82 ? 17.477 -8.213 -10.595 1.00 62.62 82 HIS A C 1
ATOM 641 O O . HIS A 1 82 ? 17.024 -7.458 -11.445 1.00 62.62 82 HIS A O 1
ATOM 647 N N . LEU A 1 83 ? 17.400 -9.540 -10.703 1.00 59.91 83 LEU A N 1
ATOM 648 C CA . LEU A 1 83 ? 16.857 -10.230 -11.876 1.00 59.91 83 LEU A CA 1
ATOM 649 C C . LEU A 1 83 ? 15.388 -10.627 -11.716 1.00 59.91 83 LEU A C 1
ATOM 651 O O . LEU A 1 83 ? 14.877 -11.410 -12.505 1.00 59.91 83 LEU A O 1
ATOM 655 N N . LEU A 1 84 ? 14.731 -10.146 -10.663 1.00 69.50 84 LEU A N 1
ATOM 656 C CA . LEU A 1 84 ? 13.498 -10.742 -10.156 1.00 69.50 84 LEU A CA 1
ATOM 657 C C . LEU A 1 84 ? 12.285 -9.815 -10.298 1.00 69.50 84 LEU A C 1
ATOM 659 O O . LEU A 1 84 ? 11.266 -10.034 -9.662 1.00 69.50 84 LEU A O 1
ATOM 663 N N . GLY A 1 85 ? 12.385 -8.788 -11.152 1.00 64.00 85 GLY A N 1
ATOM 664 C CA . GLY A 1 85 ? 11.250 -7.948 -11.567 1.00 64.00 85 GLY A CA 1
ATOM 665 C C . GLY A 1 85 ? 10.692 -7.021 -10.485 1.00 64.00 85 GLY A C 1
ATOM 666 O O . GLY A 1 85 ? 9.712 -6.325 -10.718 1.00 64.00 85 GLY A O 1
ATOM 667 N N . ASN A 1 86 ? 11.321 -6.991 -9.314 1.00 69.62 86 ASN A N 1
ATOM 668 C CA . ASN A 1 86 ? 10.971 -6.142 -8.187 1.00 69.62 86 ASN A CA 1
ATOM 669 C C . ASN A 1 86 ? 12.263 -5.614 -7.542 1.00 69.62 86 ASN A C 1
ATOM 671 O O . ASN A 1 86 ? 13.250 -6.348 -7.444 1.00 69.62 86 ASN A O 1
ATOM 675 N N . MET A 1 87 ? 12.257 -4.356 -7.082 1.00 58.78 87 MET A N 1
ATOM 676 C CA . MET A 1 87 ? 13.430 -3.663 -6.519 1.00 58.78 87 MET A CA 1
ATOM 677 C C . MET A 1 87 ? 14.143 -4.455 -5.408 1.00 58.78 87 MET A C 1
ATOM 679 O O . MET A 1 87 ? 15.374 -4.385 -5.285 1.00 58.78 87 MET A O 1
ATOM 683 N N . TRP A 1 88 ? 13.374 -5.219 -4.630 1.00 74.06 88 TRP A N 1
ATOM 684 C CA . TRP A 1 88 ? 13.832 -6.000 -3.484 1.00 74.06 88 TRP A CA 1
ATOM 685 C C . TRP A 1 88 ? 13.795 -7.514 -3.716 1.00 74.06 88 TRP A C 1
ATOM 687 O O . TRP A 1 88 ? 14.076 -8.263 -2.784 1.00 74.06 88 TRP A O 1
ATOM 697 N N . ALA A 1 89 ? 13.448 -7.981 -4.922 1.00 62.62 89 ALA A N 1
ATOM 698 C CA . ALA A 1 89 ? 13.221 -9.401 -5.215 1.00 62.62 89 ALA A CA 1
ATOM 699 C C . ALA A 1 89 ? 12.192 -10.097 -4.301 1.00 62.62 89 ALA A C 1
ATOM 701 O O . ALA A 1 89 ? 12.196 -11.326 -4.203 1.00 62.62 89 ALA A O 1
ATOM 702 N N . GLN A 1 90 ? 11.313 -9.342 -3.637 1.00 66.81 90 GLN A N 1
ATOM 703 C CA . GLN A 1 90 ? 10.327 -9.907 -2.709 1.00 66.81 90 GLN A CA 1
ATOM 704 C C . GLN A 1 90 ? 9.147 -10.572 -3.436 1.00 66.81 90 GLN A C 1
ATOM 706 O O . GLN A 1 90 ? 8.499 -11.454 -2.882 1.00 66.81 90 GLN A O 1
ATOM 711 N N . GLN A 1 91 ? 8.897 -10.178 -4.688 1.00 65.00 91 GLN A N 1
ATOM 712 C CA . GLN A 1 91 ? 7.881 -10.747 -5.574 1.00 65.00 91 GLN A CA 1
ATOM 713 C C . GLN A 1 91 ? 8.435 -10.861 -6.992 1.00 65.00 91 GLN A C 1
ATOM 715 O O . GLN A 1 91 ? 9.158 -9.974 -7.439 1.00 65.00 91 GLN A O 1
ATOM 720 N N . TRP A 1 92 ? 8.139 -11.969 -7.675 1.00 74.19 92 TRP A N 1
ATOM 721 C CA . TRP A 1 92 ? 8.707 -12.303 -8.993 1.00 74.19 92 TRP A CA 1
ATOM 722 C C . TRP A 1 92 ? 7.644 -12.346 -10.100 1.00 74.19 92 TRP A C 1
ATOM 724 O O . TRP A 1 92 ? 7.923 -12.769 -11.217 1.00 74.19 92 TRP A O 1
ATOM 734 N N . SER A 1 93 ? 6.414 -11.919 -9.816 1.00 74.38 93 SER A N 1
ATOM 735 C CA . SER A 1 93 ? 5.308 -11.885 -10.787 1.00 74.38 93 SER A CA 1
ATOM 736 C C . SER A 1 93 ? 5.694 -11.153 -12.079 1.00 74.38 93 SER A C 1
ATOM 738 O O . SER A 1 93 ? 5.406 -11.631 -13.173 1.00 74.38 93 SER A O 1
ATOM 740 N N . ASN A 1 94 ? 6.446 -10.058 -11.962 1.00 70.81 94 ASN A N 1
ATOM 741 C CA . ASN A 1 94 ? 6.868 -9.225 -13.090 1.00 70.81 94 ASN A CA 1
ATOM 742 C C . ASN A 1 94 ? 7.833 -9.921 -14.072 1.00 70.81 94 ASN A C 1
ATOM 744 O O . ASN A 1 94 ? 7.932 -9.516 -15.234 1.00 70.81 94 ASN A O 1
ATOM 748 N N . ILE A 1 95 ? 8.535 -10.985 -13.654 1.00 75.00 95 ILE A N 1
ATOM 749 C CA . ILE A 1 95 ? 9.408 -11.745 -14.570 1.00 75.00 95 ILE A CA 1
ATOM 750 C C . ILE A 1 95 ? 8.673 -12.824 -15.359 1.00 75.00 95 ILE A C 1
ATOM 752 O O . ILE A 1 95 ? 9.236 -13.354 -16.317 1.00 75.00 95 ILE A O 1
ATOM 756 N N . MET A 1 96 ? 7.419 -13.118 -14.998 1.00 71.81 96 MET A N 1
ATOM 757 C CA . MET A 1 96 ? 6.644 -14.202 -15.598 1.00 71.81 96 MET A CA 1
ATOM 758 C C . MET A 1 96 ? 6.509 -14.020 -17.111 1.00 71.81 96 MET A C 1
ATOM 760 O O . MET A 1 96 ? 6.864 -14.920 -17.859 1.00 71.81 96 MET A O 1
ATOM 764 N N . ASN A 1 97 ? 6.162 -12.813 -17.563 1.00 66.12 97 ASN A N 1
ATOM 765 C CA . ASN A 1 97 ? 5.939 -12.520 -18.984 1.00 66.12 97 ASN A CA 1
ATOM 766 C C . ASN A 1 97 ? 7.193 -12.006 -19.721 1.00 66.12 97 ASN A C 1
ATOM 768 O O . ASN A 1 97 ? 7.141 -11.743 -20.922 1.00 66.12 97 ASN A O 1
ATOM 772 N N . THR A 1 98 ? 8.309 -11.785 -19.017 1.00 66.00 98 THR A N 1
ATOM 773 C CA . THR A 1 98 ? 9.492 -11.097 -19.573 1.00 66.00 98 TH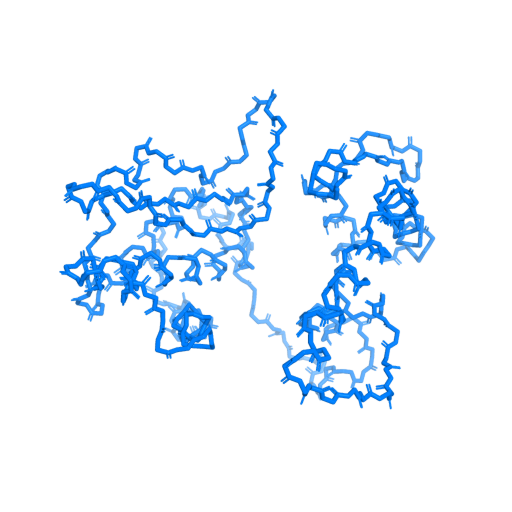R A CA 1
ATOM 774 C C . THR A 1 98 ? 10.725 -11.987 -19.694 1.00 66.00 98 THR A C 1
ATOM 776 O O . THR A 1 98 ? 11.588 -11.704 -20.527 1.00 66.00 98 THR A O 1
ATOM 779 N N . VAL A 1 99 ? 10.810 -13.076 -18.925 1.00 67.75 99 VAL A N 1
ATOM 780 C CA . VAL A 1 99 ? 11.920 -14.034 -18.995 1.00 67.75 99 VAL A CA 1
ATOM 781 C C . VAL A 1 99 ? 11.466 -15.300 -19.736 1.00 67.75 99 VAL A C 1
ATOM 783 O O . VAL A 1 99 ? 10.594 -16.020 -19.242 1.00 67.75 99 VAL A O 1
ATOM 786 N N . PRO A 1 100 ? 12.057 -15.622 -20.906 1.00 62.62 100 PRO A N 1
ATOM 787 C CA . PRO A 1 100 ? 11.705 -16.822 -21.659 1.00 62.62 100 PRO A CA 1
ATOM 788 C C . PRO A 1 100 ? 11.849 -18.094 -20.815 1.00 62.62 100 PRO A C 1
ATOM 790 O O . PRO A 1 100 ? 12.912 -18.355 -20.251 1.00 62.62 100 PRO A O 1
ATOM 793 N N . GLY A 1 101 ? 10.786 -18.898 -20.753 1.00 66.94 101 GLY A N 1
ATOM 794 C CA . GLY A 1 101 ? 10.750 -20.151 -19.994 1.00 66.94 101 GLY A CA 1
ATOM 795 C C . GLY A 1 101 ? 10.317 -20.021 -18.530 1.00 66.94 101 GLY A C 1
ATOM 796 O O . GLY A 1 101 ? 10.234 -21.048 -17.859 1.00 66.94 101 GLY A O 1
ATOM 797 N N . VAL A 1 102 ? 10.029 -18.809 -18.037 1.00 70.81 102 VAL A N 1
ATOM 798 C CA . VAL A 1 102 ? 9.337 -18.618 -16.747 1.00 70.81 102 VAL A CA 1
ATOM 799 C C . VAL A 1 102 ? 7.829 -18.765 -16.923 1.00 70.81 102 VAL A C 1
ATOM 801 O O . VAL A 1 102 ? 7.195 -19.402 -16.086 1.00 70.81 102 VAL A O 1
ATOM 804 N N . ASP A 1 103 ? 7.272 -18.251 -18.022 1.00 70.44 103 ASP A N 1
ATOM 805 C CA . ASP A 1 103 ? 5.891 -18.536 -18.406 1.00 70.44 103 ASP A CA 1
ATOM 806 C C . ASP A 1 103 ? 5.777 -19.968 -18.966 1.00 70.44 103 ASP A C 1
ATOM 808 O O . ASP A 1 103 ? 6.348 -20.260 -20.026 1.00 70.44 103 ASP A O 1
ATOM 812 N N . PRO A 1 104 ? 5.062 -20.885 -18.289 1.00 71.12 104 PRO A N 1
ATOM 813 C CA . PRO A 1 104 ? 4.815 -22.219 -18.820 1.00 71.12 104 PRO A CA 1
ATOM 814 C C . PRO A 1 104 ? 3.914 -22.209 -20.069 1.00 71.12 104 PRO A C 1
ATOM 816 O O . PRO A 1 104 ? 3.936 -23.185 -20.822 1.00 71.12 104 PRO A O 1
ATOM 819 N N . TYR A 1 105 ? 3.141 -21.140 -20.301 1.00 75.00 105 TYR A N 1
ATOM 820 C CA . TYR A 1 105 ? 2.186 -21.006 -21.402 1.00 75.00 105 TYR A CA 1
ATOM 821 C C . TYR A 1 105 ? 2.231 -19.597 -22.031 1.00 75.00 105 TYR A C 1
ATOM 823 O O . TYR A 1 105 ? 1.261 -18.851 -21.918 1.00 75.00 105 TYR A O 1
ATOM 831 N N . PRO A 1 106 ? 3.296 -19.255 -22.784 1.00 67.38 106 PRO A N 1
ATOM 832 C CA . PRO A 1 106 ? 3.536 -17.902 -23.313 1.00 67.38 106 PRO A CA 1
ATOM 833 C C . PRO A 1 106 ? 2.459 -17.376 -24.276 1.00 67.38 106 PRO A C 1
ATOM 835 O O . PRO A 1 106 ? 2.399 -16.180 -24.552 1.00 67.38 106 PRO A O 1
ATOM 838 N N . ASP A 1 107 ? 1.610 -18.263 -24.799 1.00 76.38 107 ASP A N 1
ATOM 839 C CA . ASP A 1 107 ? 0.503 -17.914 -25.693 1.00 76.38 107 ASP A CA 1
ATOM 840 C C . ASP A 1 107 ? -0.794 -17.556 -24.934 1.00 76.38 107 ASP A C 1
ATOM 842 O O . ASP A 1 107 ? -1.809 -17.238 -25.560 1.00 76.38 107 ASP A O 1
ATOM 846 N N . VAL A 1 108 ? -0.798 -17.629 -23.595 1.00 70.81 108 VAL A N 1
ATOM 847 C CA . VAL A 1 108 ? -1.961 -17.340 -22.745 1.00 70.81 108 VAL A CA 1
ATOM 848 C C . VAL A 1 108 ? -1.757 -16.013 -22.025 1.00 70.81 108 VAL A C 1
ATOM 850 O O . VAL A 1 108 ? -0.868 -15.860 -21.197 1.00 70.81 108 VAL A O 1
ATOM 853 N N . THR A 1 109 ? -2.624 -15.042 -22.299 1.00 66.38 109 THR A N 1
ATOM 854 C CA . THR A 1 109 ? -2.546 -13.724 -21.669 1.00 66.38 109 THR A CA 1
ATOM 855 C C . THR A 1 109 ? -2.902 -13.797 -20.183 1.00 66.38 109 THR A C 1
ATOM 857 O O . THR A 1 109 ? -3.986 -14.257 -19.817 1.00 66.38 109 THR A O 1
ATOM 860 N N . THR A 1 110 ? -2.018 -13.291 -19.322 1.00 66.25 110 THR A N 1
ATOM 861 C CA . THR A 1 110 ? -2.327 -13.052 -17.907 1.00 66.25 110 THR A CA 1
ATOM 862 C C . THR A 1 110 ? -3.372 -11.947 -17.766 1.00 66.25 110 THR A C 1
ATOM 864 O O . THR A 1 110 ? -3.395 -10.998 -18.550 1.00 66.25 110 THR A O 1
ATOM 867 N N . ILE A 1 111 ? -4.237 -12.058 -16.759 1.00 75.81 111 ILE A N 1
ATOM 868 C CA . ILE A 1 111 ? -5.273 -11.057 -16.495 1.00 75.81 111 ILE A CA 1
ATOM 869 C C . ILE A 1 111 ? -4.636 -9.844 -15.820 1.00 75.81 111 ILE A C 1
ATOM 871 O O . ILE A 1 111 ? -4.062 -9.976 -14.744 1.00 75.81 111 ILE A O 1
ATOM 875 N N . ASP A 1 112 ? -4.785 -8.679 -16.446 1.00 80.25 112 ASP A N 1
ATOM 876 C CA . ASP A 1 112 ? -4.455 -7.372 -15.884 1.00 80.25 112 ASP A CA 1
ATOM 877 C C . ASP A 1 112 ? -5.629 -6.418 -16.138 1.00 80.25 112 ASP A C 1
ATOM 879 O O . ASP A 1 112 ? -6.030 -6.196 -17.284 1.00 80.25 112 ASP A O 1
ATOM 883 N N . VAL A 1 113 ? -6.209 -5.878 -15.065 1.00 85.62 113 VAL A N 1
ATOM 884 C CA . VAL A 1 113 ? -7.366 -4.970 -15.137 1.00 85.62 113 VAL A CA 1
ATOM 885 C C . VAL A 1 113 ? -6.979 -3.491 -15.148 1.00 85.62 113 VAL A C 1
ATOM 887 O O . VAL A 1 113 ? -7.861 -2.639 -15.197 1.00 85.62 113 VAL A O 1
ATOM 890 N N . THR A 1 114 ? -5.685 -3.157 -15.155 1.00 86.25 114 THR A N 1
ATOM 891 C CA . THR A 1 114 ? -5.179 -1.774 -15.108 1.00 86.25 114 THR A CA 1
ATOM 892 C C . THR A 1 114 ? -5.797 -0.888 -16.190 1.00 86.25 114 THR A C 1
ATOM 894 O O . THR A 1 114 ? -6.324 0.185 -15.897 1.00 86.25 114 THR A O 1
ATOM 897 N N . ALA A 1 115 ? -5.805 -1.351 -17.443 1.00 86.12 115 ALA A N 1
ATOM 898 C CA . ALA A 1 115 ? -6.384 -0.591 -18.551 1.00 86.12 115 ALA A CA 1
ATOM 899 C C . ALA A 1 115 ? -7.892 -0.344 -18.372 1.00 86.12 115 ALA A C 1
ATOM 901 O O . ALA A 1 115 ? -8.399 0.711 -18.759 1.00 86.12 115 ALA A O 1
ATOM 902 N N . GLU A 1 116 ? -8.604 -1.297 -17.768 1.00 89.31 116 GLU A N 1
ATOM 903 C CA . GLU A 1 116 ? -10.040 -1.187 -17.537 1.00 89.31 116 GLU A CA 1
ATOM 904 C C . GLU A 1 116 ? -10.352 -0.262 -16.352 1.00 89.31 116 GLU A C 1
ATOM 906 O O . GLU A 1 116 ? -11.242 0.577 -16.470 1.00 89.31 116 GLU A O 1
ATOM 911 N N . LEU A 1 117 ? -9.565 -0.312 -15.268 1.00 90.12 117 LEU A N 1
ATOM 912 C CA . LEU A 1 117 ? -9.650 0.641 -14.152 1.00 90.12 117 LEU A CA 1
ATOM 913 C C . LEU A 1 117 ? -9.527 2.087 -14.652 1.00 90.12 117 LEU A C 1
ATOM 915 O O . LEU A 1 117 ? -10.367 2.935 -14.342 1.00 90.12 117 LEU A O 1
ATOM 919 N N . VAL A 1 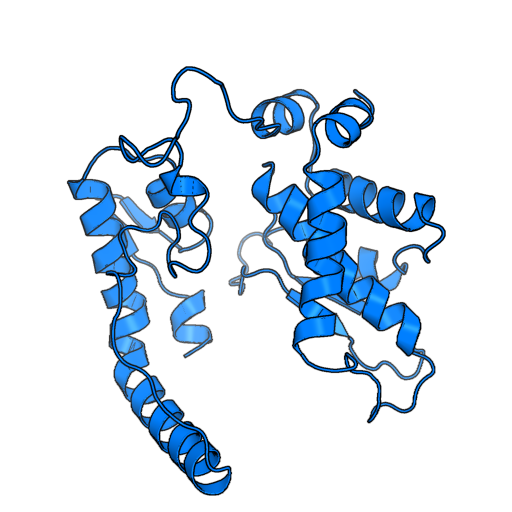118 ? -8.523 2.354 -15.493 1.00 92.69 118 VAL A N 1
ATOM 920 C CA . VAL A 1 118 ? -8.319 3.674 -16.106 1.00 92.69 118 VAL A CA 1
ATOM 921 C C . VAL A 1 118 ? -9.487 4.042 -17.025 1.00 92.69 118 VAL A C 1
ATOM 923 O O . VAL A 1 118 ? -10.015 5.150 -16.935 1.00 92.69 118 VAL A O 1
ATOM 926 N N . LYS A 1 119 ? -9.934 3.119 -17.887 1.00 92.12 119 LYS A N 1
ATOM 927 C CA . LYS A 1 119 ? -11.048 3.347 -18.823 1.00 92.12 119 LYS A CA 1
ATOM 928 C C . LYS A 1 119 ? -12.364 3.667 -18.109 1.00 92.12 119 LYS A C 1
ATOM 930 O O . LYS A 1 119 ? -13.115 4.515 -18.585 1.00 92.12 119 LYS A O 1
ATOM 935 N N . GLN A 1 120 ? -12.628 3.028 -16.973 1.00 92.25 120 GLN A N 1
ATOM 936 C CA . GLN A 1 120 ? -13.820 3.264 -16.154 1.00 92.25 120 GLN A CA 1
ATOM 937 C C . GLN A 1 120 ? -13.693 4.491 -15.236 1.00 92.25 120 GLN A C 1
ATOM 939 O O . GLN A 1 120 ? -14.637 4.816 -14.510 1.00 92.25 120 GLN A O 1
ATOM 944 N N . GLY A 1 121 ? -12.553 5.189 -15.255 1.00 94.19 121 GLY A N 1
ATOM 945 C CA . GLY A 1 121 ? -12.325 6.386 -14.449 1.00 94.19 121 GLY A CA 1
ATOM 946 C C . GLY A 1 121 ? -12.262 6.090 -12.951 1.00 94.19 121 GLY A C 1
ATOM 947 O O . GLY A 1 121 ? -12.860 6.827 -12.159 1.00 94.19 121 GLY A O 1
ATOM 948 N N . TYR A 1 122 ? -11.606 4.992 -12.564 1.00 95.25 122 TYR A N 1
ATOM 949 C CA . TYR A 1 122 ? -11.236 4.761 -11.169 1.00 95.25 122 TYR A CA 1
ATOM 950 C C . TYR A 1 122 ? -10.221 5.813 -10.711 1.00 95.25 122 TYR A C 1
ATOM 952 O O . TYR A 1 122 ? -9.296 6.169 -11.439 1.00 95.25 122 TYR A O 1
ATOM 960 N N . ASP A 1 123 ? -10.414 6.292 -9.490 1.00 96.69 123 ASP A N 1
ATOM 961 C CA . ASP A 1 123 ? -9.435 7.044 -8.712 1.00 96.69 123 ASP A CA 1
ATOM 962 C C . ASP A 1 123 ? -9.077 6.226 -7.457 1.00 96.69 123 ASP A C 1
ATOM 964 O O . ASP A 1 123 ? -9.668 5.164 -7.212 1.00 96.69 123 ASP A O 1
ATOM 968 N N . ALA A 1 124 ? -8.112 6.694 -6.657 1.00 96.75 124 ALA A N 1
ATOM 969 C CA . ALA A 1 124 ? -7.701 5.962 -5.462 1.00 96.75 124 ALA A CA 1
ATOM 970 C C . ALA A 1 124 ? -8.890 5.758 -4.515 1.00 96.75 124 ALA A C 1
ATOM 972 O O . ALA A 1 124 ? -9.104 4.659 -4.009 1.00 96.75 124 ALA A O 1
ATOM 973 N N . LYS A 1 125 ? -9.734 6.781 -4.330 1.00 97.25 125 LYS A N 1
ATOM 974 C CA . LYS A 1 125 ? -10.898 6.691 -3.442 1.00 97.25 125 LYS A CA 1
ATOM 975 C C . LYS A 1 125 ? -11.850 5.568 -3.855 1.00 97.25 125 LYS A C 1
ATOM 977 O O . LYS A 1 125 ? -12.267 4.803 -2.990 1.00 97.25 125 LYS A O 1
ATOM 982 N N . LYS A 1 126 ? -12.140 5.421 -5.150 1.00 96.62 126 LYS A N 1
ATOM 983 C CA . LYS A 1 126 ? -12.966 4.328 -5.684 1.00 96.62 126 LYS A CA 1
ATOM 984 C C . LYS A 1 126 ? -12.329 2.955 -5.477 1.00 96.62 126 LYS A C 1
ATOM 986 O O . LYS A 1 126 ? -13.050 2.007 -5.183 1.00 96.62 126 LYS A O 1
ATOM 991 N N . MET A 1 127 ? -11.006 2.833 -5.605 1.00 97.06 127 MET A N 1
ATOM 992 C CA . MET A 1 127 ? -10.305 1.570 -5.331 1.00 97.06 127 MET A CA 1
ATOM 993 C C . MET A 1 127 ? -10.405 1.184 -3.845 1.00 97.06 127 MET A C 1
ATOM 995 O O . MET A 1 127 ? -10.685 0.029 -3.528 1.00 97.06 127 MET A O 1
ATOM 999 N N . PHE A 1 128 ? -10.265 2.152 -2.934 1.00 97.94 128 PHE A N 1
ATOM 1000 C CA . PHE A 1 128 ? -10.479 1.936 -1.498 1.00 97.94 128 PHE A CA 1
ATOM 1001 C C . PHE A 1 128 ? -11.948 1.643 -1.157 1.00 97.94 128 PHE A C 1
ATOM 1003 O O . PHE A 1 128 ? -12.213 0.778 -0.329 1.00 97.94 128 PHE A O 1
ATOM 1010 N N . ASP A 1 129 ? -12.912 2.313 -1.795 1.00 96.94 129 ASP A N 1
ATOM 1011 C CA . ASP A 1 129 ? -14.345 2.032 -1.608 1.00 96.94 129 ASP A CA 1
ATOM 1012 C C . ASP A 1 129 ? -14.725 0.628 -2.078 1.00 96.94 129 ASP A C 1
ATOM 1014 O O . ASP A 1 129 ? -15.545 -0.043 -1.449 1.00 96.94 129 ASP A O 1
ATOM 1018 N N . LEU A 1 130 ? -14.118 0.167 -3.174 1.00 94.94 130 LEU A N 1
ATOM 1019 C CA . LEU A 1 130 ? -14.299 -1.193 -3.667 1.00 94.94 130 LEU A CA 1
ATOM 1020 C C . LEU A 1 130 ? -13.805 -2.221 -2.640 1.00 94.94 130 LEU A C 1
ATOM 1022 O O . LEU A 1 130 ? -14.499 -3.205 -2.383 1.00 94.94 130 LEU A O 1
ATOM 1026 N N . SER A 1 131 ? -12.659 -1.948 -2.015 1.00 95.81 131 SER A N 1
ATOM 1027 C CA . SER A 1 131 ? -12.120 -2.763 -0.928 1.00 95.81 131 SER A CA 1
ATOM 1028 C C . SER A 1 131 ? -13.023 -2.731 0.314 1.00 95.81 131 SER A C 1
ATOM 1030 O O . SER A 1 131 ? -13.465 -3.786 0.759 1.00 95.81 131 SER A O 1
ATOM 1032 N N . ASP A 1 132 ? -13.431 -1.556 0.814 1.00 96.94 132 ASP A N 1
ATOM 1033 C CA . ASP A 1 132 ? -14.367 -1.430 1.956 1.00 96.94 132 ASP A CA 1
ATOM 1034 C C . ASP A 1 132 ? -15.673 -2.204 1.713 1.00 96.94 132 ASP A C 1
ATOM 1036 O O . ASP A 1 132 ? -16.177 -2.918 2.584 1.00 96.94 132 ASP A O 1
ATOM 1040 N N . LYS A 1 133 ? -16.204 -2.134 0.486 1.00 94.88 133 LYS A N 1
ATOM 1041 C CA . LYS A 1 133 ? -17.381 -2.909 0.094 1.00 94.88 133 LYS A CA 1
ATOM 1042 C C . LYS A 1 133 ? -17.114 -4.416 0.141 1.00 94.88 133 LYS A C 1
ATOM 1044 O O . LYS A 1 133 ? -17.977 -5.150 0.616 1.00 94.88 133 LYS A O 1
ATOM 1049 N N . PHE A 1 134 ? -15.966 -4.883 -0.350 1.00 93.62 134 PHE A N 1
ATOM 1050 C CA . PHE A 1 134 ? -15.597 -6.298 -0.307 1.00 93.62 134 PHE A CA 1
ATOM 1051 C C . PHE A 1 134 ? -15.590 -6.833 1.132 1.00 93.62 134 PHE A C 1
ATOM 1053 O O . PHE A 1 134 ? -16.210 -7.862 1.404 1.00 93.62 134 PHE A O 1
ATOM 1060 N N . PHE A 1 135 ? -14.972 -6.106 2.065 1.00 94.19 135 PHE A N 1
ATOM 1061 C CA . PHE A 1 135 ? -14.980 -6.457 3.488 1.00 94.19 135 PHE A CA 1
ATOM 1062 C C . PHE A 1 135 ? -16.399 -6.442 4.078 1.00 94.19 135 PHE A C 1
ATOM 1064 O O . PHE A 1 135 ? -16.813 -7.402 4.733 1.00 94.19 135 PHE A O 1
ATOM 1071 N N . GLY A 1 136 ? -17.195 -5.419 3.756 1.00 93.38 136 GLY A N 1
ATOM 1072 C CA . GLY A 1 136 ? -18.598 -5.343 4.168 1.00 93.38 136 GLY A CA 1
ATOM 1073 C C . GLY A 1 136 ? -19.469 -6.487 3.625 1.00 93.38 136 GLY A C 1
ATOM 1074 O O . GLY A 1 136 ? -20.331 -6.994 4.343 1.00 93.38 136 GLY A O 1
ATOM 1075 N N . ASP A 1 137 ? -19.234 -6.947 2.392 1.00 92.06 137 ASP A N 1
ATOM 1076 C CA . ASP A 1 137 ? -19.937 -8.091 1.789 1.00 92.06 137 ASP A CA 1
ATOM 1077 C C . ASP A 1 137 ? -19.596 -9.420 2.495 1.00 92.06 137 ASP A C 1
ATOM 1079 O O . ASP A 1 137 ? -20.425 -10.333 2.524 1.00 92.06 137 ASP A O 1
ATOM 1083 N N . LEU A 1 138 ? -18.403 -9.528 3.096 1.00 91.69 138 LEU A N 1
ATOM 1084 C CA . LEU A 1 138 ? -18.014 -10.646 3.968 1.00 91.69 138 LEU A CA 1
ATOM 1085 C C . LEU A 1 138 ? -18.631 -10.552 5.375 1.00 91.69 138 LEU A C 1
ATOM 1087 O O . LEU A 1 138 ? -18.511 -11.494 6.160 1.00 91.69 138 LEU A O 1
ATOM 1091 N N . GLY A 1 139 ? -19.314 -9.447 5.687 1.00 95.12 139 GLY A N 1
ATOM 1092 C CA . GLY A 1 139 ? -19.922 -9.184 6.990 1.00 95.12 139 GLY A CA 1
ATOM 1093 C C . GLY A 1 139 ? -18.958 -8.601 8.023 1.00 95.12 139 GLY A C 1
ATOM 1094 O O . GLY A 1 139 ? -19.259 -8.669 9.215 1.00 95.12 139 GLY A O 1
ATOM 1095 N N . LEU A 1 140 ? -17.818 -8.064 7.584 1.00 94.56 140 LEU A N 1
ATOM 1096 C CA . LEU A 1 140 ? -16.889 -7.326 8.438 1.00 94.56 140 LEU A CA 1
ATOM 1097 C C . LEU A 1 140 ? -17.345 -5.870 8.613 1.00 94.56 140 LEU A C 1
ATOM 1099 O O . LEU A 1 140 ? -18.317 -5.424 7.990 1.00 94.56 140 LEU A O 1
ATOM 1103 N N . ASP A 1 141 ? -16.693 -5.159 9.533 1.00 92.69 141 ASP A N 1
ATOM 1104 C CA . ASP A 1 141 ? -17.042 -3.772 9.823 1.00 92.69 141 ASP A CA 1
ATOM 1105 C C . ASP A 1 141 ? -16.708 -2.879 8.617 1.00 92.69 141 ASP A C 1
ATOM 1107 O O . ASP A 1 141 ? -15.922 -3.229 7.748 1.00 92.69 141 ASP A O 1
ATOM 1111 N N . LYS A 1 142 ? -17.339 -1.708 8.530 1.00 95.94 142 LYS A N 1
ATOM 1112 C CA . LYS A 1 142 ? -16.897 -0.690 7.570 1.00 95.94 142 LYS A CA 1
ATOM 1113 C C . LYS A 1 142 ? -15.742 0.101 8.156 1.00 95.94 142 LYS A C 1
ATOM 1115 O O . LYS A 1 142 ? -15.725 0.355 9.366 1.00 95.94 142 LYS A O 1
ATOM 1120 N N . MET A 1 143 ? -14.867 0.604 7.291 1.00 96.50 143 MET A N 1
ATOM 1121 C CA . MET A 1 143 ? -13.828 1.548 7.690 1.00 96.50 143 MET A CA 1
ATOM 1122 C C . MET A 1 143 ? -14.423 2.748 8.442 1.00 96.50 143 MET A C 1
ATOM 1124 O O . MET A 1 143 ? -15.470 3.294 8.075 1.00 96.50 143 MET A O 1
ATOM 1128 N N . THR A 1 144 ? -13.748 3.176 9.513 1.00 95.62 144 THR A N 1
ATOM 1129 C CA . THR A 1 144 ? -14.239 4.266 10.367 1.00 95.62 144 THR A CA 1
ATOM 1130 C C . THR A 1 144 ? -14.233 5.609 9.633 1.00 95.62 144 THR A C 1
ATOM 1132 O O . THR A 1 144 ? -13.485 5.828 8.683 1.00 95.62 144 THR A O 1
ATOM 1135 N N . GLN A 1 145 ? -15.029 6.574 10.101 1.00 94.94 145 GLN A N 1
ATOM 1136 C CA . GLN A 1 145 ? -14.974 7.928 9.536 1.00 94.94 145 GLN A CA 1
ATOM 1137 C C . GLN A 1 145 ? -13.571 8.542 9.688 1.00 94.94 145 GLN A C 1
ATOM 1139 O O . GLN A 1 145 ? -13.058 9.168 8.765 1.00 94.94 145 GLN A O 1
ATOM 1144 N N . THR A 1 146 ? -12.914 8.287 10.823 1.00 95.56 146 THR A N 1
ATOM 1145 C CA . THR A 1 146 ? -11.537 8.722 11.084 1.00 95.56 146 THR A CA 1
ATOM 1146 C C . THR A 1 146 ? -10.545 8.158 10.065 1.00 95.56 146 THR A C 1
ATOM 1148 O O . THR A 1 146 ? -9.637 8.884 9.656 1.00 95.56 146 THR A O 1
ATOM 1151 N N . PHE A 1 147 ? -10.728 6.907 9.622 1.00 97.44 147 PHE A N 1
ATOM 1152 C CA . PHE A 1 147 ? -9.919 6.309 8.560 1.00 97.44 147 PHE A CA 1
ATOM 1153 C C . PHE A 1 147 ? -10.012 7.131 7.272 1.00 97.44 147 PHE A C 1
ATOM 1155 O O . PHE A 1 147 ? -8.979 7.528 6.731 1.00 97.44 147 PHE A O 1
ATOM 1162 N N . TRP A 1 148 ? -11.225 7.449 6.816 1.00 97.50 148 TRP A N 1
ATOM 1163 C CA . TRP A 1 148 ? -11.431 8.220 5.586 1.00 97.50 148 TRP A CA 1
ATOM 1164 C C . TRP A 1 148 ? -10.934 9.660 5.694 1.00 97.50 148 TRP A C 1
ATOM 1166 O O . TRP A 1 148 ? -10.343 10.180 4.750 1.00 97.50 148 TRP A O 1
ATOM 1176 N N . ASP A 1 149 ? -11.131 10.292 6.849 1.00 96.25 149 ASP A N 1
ATOM 1177 C CA . ASP A 1 149 ? -10.779 11.696 7.054 1.00 96.25 149 ASP A CA 1
ATOM 1178 C C . ASP A 1 149 ? -9.262 11.915 7.182 1.00 96.25 149 ASP A C 1
ATOM 1180 O O . ASP A 1 149 ? -8.762 12.999 6.865 1.00 96.25 149 ASP A O 1
ATOM 1184 N N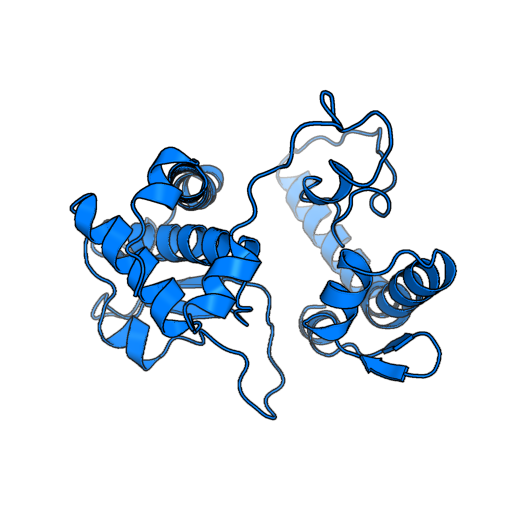 . LYS A 1 150 ? -8.519 10.922 7.697 1.00 96.75 150 LYS A N 1
ATOM 1185 C CA . LYS A 1 150 ? -7.111 11.100 8.098 1.00 96.75 150 LYS A CA 1
ATOM 1186 C C . LYS A 1 150 ? -6.099 10.230 7.355 1.00 96.75 150 LYS A C 1
ATOM 1188 O O . LYS A 1 150 ? -4.902 10.508 7.486 1.00 96.75 150 LYS A O 1
ATOM 1193 N N . SER A 1 151 ? -6.521 9.198 6.628 1.00 97.75 151 SER A N 1
ATOM 1194 C CA . SER A 1 151 ? -5.598 8.375 5.837 1.00 97.75 151 SER A CA 1
ATOM 1195 C C . SER A 1 151 ? -4.972 9.174 4.695 1.00 97.75 151 SER A C 1
ATOM 1197 O O . SER A 1 151 ? -5.527 10.152 4.193 1.00 97.75 151 SER A O 1
ATOM 1199 N N . VAL A 1 152 ? -3.780 8.756 4.283 1.00 97.44 152 VAL A N 1
ATOM 1200 C CA . VAL A 1 152 ? -3.110 9.260 3.085 1.00 97.44 152 VAL A CA 1
ATOM 1201 C C . VAL A 1 152 ? -3.217 8.164 2.039 1.00 97.44 152 VAL A C 1
ATOM 1203 O O . VAL A 1 152 ? -2.427 7.227 2.055 1.00 97.44 152 VAL A O 1
ATOM 1206 N N . ILE A 1 153 ? -4.224 8.267 1.177 1.00 97.25 153 ILE A N 1
ATOM 1207 C CA . ILE A 1 153 ? -4.484 7.286 0.113 1.00 97.25 153 ILE A CA 1
ATOM 1208 C C . ILE A 1 153 ? -3.894 7.704 -1.238 1.00 97.25 153 ILE A C 1
ATOM 1210 O O . ILE A 1 153 ? -3.916 6.929 -2.182 1.00 97.25 153 ILE A O 1
ATOM 1214 N N . GLU A 1 154 ? -3.368 8.922 -1.340 1.00 95.56 154 GLU A N 1
ATOM 1215 C CA . GLU A 1 154 ? -2.703 9.451 -2.529 1.00 95.56 154 GLU A CA 1
ATOM 1216 C C . GLU A 1 154 ? -1.489 10.274 -2.105 1.00 95.56 154 GLU A C 1
ATOM 1218 O O . GLU A 1 154 ? -1.447 10.855 -1.010 1.00 95.56 154 GLU A O 1
ATOM 1223 N N . LYS A 1 155 ? -0.508 10.376 -3.002 1.00 92.50 155 LYS A N 1
ATOM 1224 C CA . LYS A 1 155 ? 0.654 11.235 -2.796 1.00 92.50 155 LYS A CA 1
ATOM 1225 C C . LYS A 1 155 ? 0.218 12.698 -2.717 1.00 92.50 155 LYS A C 1
ATOM 1227 O O . LYS A 1 155 ? -0.398 13.235 -3.636 1.00 92.50 155 LYS A O 1
ATOM 1232 N N . LYS A 1 156 ? 0.562 13.375 -1.621 1.00 91.31 156 LYS A N 1
ATOM 1233 C CA . LYS A 1 156 ? 0.247 14.797 -1.449 1.00 91.31 156 LYS A CA 1
ATOM 1234 C C . LYS A 1 156 ? 1.180 15.658 -2.306 1.00 91.31 156 LYS A C 1
ATOM 1236 O O . LYS A 1 156 ? 2.395 15.452 -2.276 1.00 91.31 156 LYS A O 1
ATOM 1241 N N . PRO A 1 157 ? 0.650 16.665 -3.022 1.00 90.50 157 PRO A N 1
ATOM 1242 C CA . PRO A 1 157 ? 1.475 17.531 -3.849 1.00 90.50 157 PRO A CA 1
ATOM 1243 C C . PRO A 1 157 ? 2.445 18.333 -2.976 1.00 90.50 157 PRO A C 1
ATOM 1245 O O . PRO A 1 157 ? 2.041 18.939 -1.983 1.00 90.50 157 PRO A O 1
ATOM 1248 N N . ASN A 1 158 ? 3.715 18.376 -3.383 1.00 87.12 158 ASN A N 1
ATOM 1249 C CA . ASN A 1 158 ? 4.786 19.134 -2.720 1.00 87.12 158 ASN A CA 1
ATOM 1250 C C . ASN A 1 158 ? 5.074 18.717 -1.267 1.00 87.12 158 ASN A C 1
ATOM 1252 O O . ASN A 1 158 ? 5.606 19.512 -0.492 1.00 87.12 158 ASN A O 1
ATOM 1256 N N . VAL A 1 159 ? 4.722 17.490 -0.885 1.00 88.56 159 VAL A N 1
ATOM 1257 C CA . VAL A 1 159 ? 5.095 16.914 0.408 1.00 88.56 159 VAL A CA 1
ATOM 1258 C C . VAL A 1 159 ? 6.031 15.749 0.144 1.00 88.56 159 VAL A C 1
ATOM 1260 O O . VAL A 1 159 ? 5.736 14.882 -0.672 1.00 88.56 159 VAL A O 1
ATOM 1263 N N . GLU A 1 160 ? 7.161 15.726 0.837 1.00 85.44 160 GLU A N 1
ATOM 1264 C CA . GLU A 1 160 ? 8.046 14.570 0.827 1.00 85.44 160 GLU A CA 1
ATOM 1265 C C . GLU A 1 160 ? 7.470 13.486 1.744 1.00 85.44 160 GLU A C 1
ATOM 1267 O O . GLU A 1 160 ? 7.145 13.751 2.904 1.00 85.44 160 GLU A O 1
ATOM 1272 N N . MET A 1 161 ? 7.266 12.280 1.207 1.00 85.75 161 MET A N 1
ATOM 1273 C CA . MET A 1 161 ? 6.504 11.223 1.874 1.00 85.75 161 MET A CA 1
ATOM 1274 C C . MET A 1 161 ? 7.197 9.875 1.727 1.00 85.75 161 MET A C 1
ATOM 1276 O O . MET A 1 161 ? 7.751 9.560 0.677 1.00 85.75 161 MET A O 1
ATOM 1280 N N . VAL A 1 162 ? 7.083 9.033 2.754 1.00 86.81 162 VAL A N 1
ATOM 1281 C CA . VAL A 1 162 ? 7.359 7.601 2.615 1.00 86.81 162 VAL A CA 1
ATOM 1282 C C . VAL A 1 162 ? 6.170 6.981 1.882 1.00 86.81 162 VAL A C 1
ATOM 1284 O O . VAL A 1 162 ? 5.097 6.857 2.472 1.00 86.81 162 VAL A O 1
ATOM 1287 N N . CYS A 1 163 ? 6.335 6.623 0.610 1.00 86.75 163 CYS A N 1
ATOM 1288 C CA . CYS A 1 163 ? 5.227 6.126 -0.213 1.00 86.75 163 CYS A CA 1
ATOM 1289 C C . CYS A 1 163 ? 4.893 4.643 -0.017 1.00 86.75 163 CYS A C 1
ATOM 1291 O O . CYS A 1 163 ? 3.759 4.253 -0.283 1.00 86.75 163 CYS A O 1
ATOM 1293 N N . HIS A 1 164 ? 5.826 3.852 0.527 1.00 85.00 164 HIS A N 1
ATOM 1294 C CA . HIS A 1 164 ? 5.598 2.432 0.800 1.00 85.00 164 HIS A CA 1
ATOM 1295 C C . HIS A 1 164 ? 4.332 2.230 1.640 1.00 85.00 164 HIS A C 1
ATOM 1297 O O . HIS A 1 164 ? 4.192 2.866 2.695 1.00 85.00 164 HIS A O 1
ATOM 1303 N N . ALA A 1 165 ? 3.422 1.392 1.143 1.00 92.25 165 ALA A N 1
ATOM 1304 C CA . ALA A 1 165 ? 2.133 1.138 1.764 1.00 92.25 165 ALA A CA 1
ATOM 1305 C C . ALA A 1 165 ? 2.308 0.642 3.209 1.00 92.25 165 ALA A C 1
ATOM 1307 O O . ALA A 1 165 ? 3.325 0.054 3.572 1.00 92.25 165 ALA A O 1
ATOM 1308 N N . SER A 1 166 ? 1.389 1.052 4.078 1.00 94.44 166 SER A N 1
ATOM 1309 C CA . SER A 1 166 ? 1.383 0.649 5.486 1.00 94.44 166 SER A CA 1
ATOM 1310 C C . SER A 1 166 ? 0.046 0.983 6.134 1.00 94.44 166 SER A C 1
ATOM 1312 O O . SER A 1 166 ? -0.506 2.074 5.923 1.00 94.44 166 SER A O 1
ATOM 1314 N N . ALA A 1 167 ? -0.407 0.082 6.995 1.00 96.06 167 ALA A N 1
ATOM 1315 C CA . ALA A 1 167 ? -1.532 0.251 7.899 1.00 96.06 167 ALA A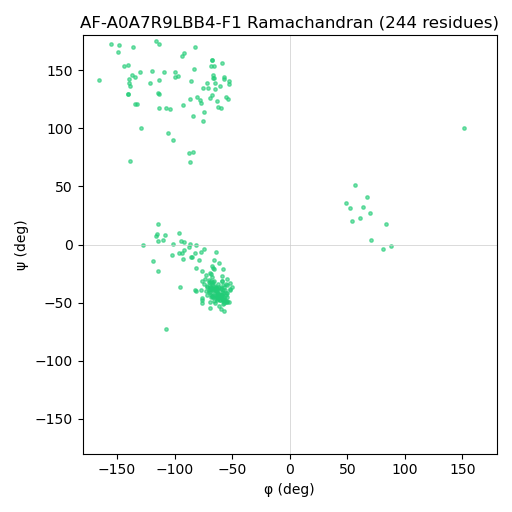 CA 1
ATOM 1316 C C . ALA A 1 167 ? -1.068 0.599 9.324 1.00 96.06 167 ALA A C 1
ATOM 1318 O O . ALA A 1 167 ? -0.043 0.123 9.809 1.00 96.06 167 ALA A O 1
ATOM 1319 N N . TRP A 1 168 ? -1.835 1.450 10.008 1.00 96.12 168 TRP A N 1
ATOM 1320 C CA . TRP A 1 168 ? -1.470 2.020 11.304 1.00 96.12 168 TRP A CA 1
ATOM 1321 C C . TRP A 1 168 ? -2.634 1.963 12.301 1.00 96.12 168 TRP A C 1
ATOM 1323 O O . TRP A 1 168 ? -3.671 2.592 12.077 1.00 96.12 168 TRP A O 1
ATOM 1333 N N . ASP A 1 169 ? -2.430 1.286 13.434 1.00 94.62 169 ASP A N 1
ATOM 1334 C CA . ASP A 1 169 ? -3.251 1.417 14.647 1.00 94.62 169 ASP A CA 1
ATOM 1335 C C . ASP A 1 169 ? -2.627 2.481 15.565 1.00 94.62 169 ASP A C 1
ATOM 1337 O O . ASP A 1 169 ? -1.476 2.361 15.991 1.00 94.62 169 ASP A O 1
ATOM 1341 N N . PHE A 1 170 ? -3.375 3.544 15.872 1.00 94.56 170 PHE A N 1
ATOM 1342 C CA . PHE A 1 170 ? -2.905 4.625 16.746 1.00 94.56 170 PHE A CA 1
ATOM 1343 C C . PHE A 1 170 ? -3.147 4.352 18.235 1.00 94.56 170 PHE A C 1
ATOM 1345 O O . PHE A 1 170 ? -2.825 5.204 19.068 1.00 94.56 170 PHE A O 1
ATOM 1352 N N . TYR A 1 171 ? -3.730 3.203 18.589 1.00 88.69 171 TYR A N 1
ATOM 1353 C CA . TYR A 1 171 ? -4.062 2.816 19.962 1.00 88.69 171 TYR A CA 1
ATOM 1354 C C . TYR A 1 171 ? -4.881 3.882 20.699 1.00 88.69 171 TYR A C 1
ATOM 1356 O O . TYR A 1 171 ? -4.771 4.047 21.917 1.00 88.69 171 TYR A O 1
ATOM 1364 N N . ALA A 1 172 ? -5.702 4.629 19.953 1.00 80.25 172 ALA A N 1
ATOM 1365 C CA . ALA A 1 172 ? -6.488 5.720 20.502 1.00 80.25 172 ALA A CA 1
ATOM 1366 C C . ALA A 1 172 ? -7.376 5.212 21.643 1.00 80.25 172 ALA A C 1
ATOM 1368 O O . ALA A 1 172 ? -7.948 4.124 21.572 1.00 80.25 172 ALA A O 1
ATOM 1369 N N . THR A 1 173 ? -7.540 6.024 22.687 1.00 72.38 173 THR A N 1
ATOM 1370 C CA . THR A 1 173 ? -8.365 5.673 23.854 1.00 72.38 173 THR A CA 1
ATOM 1371 C C . THR A 1 173 ? -9.819 5.379 23.472 1.00 72.38 173 THR A C 1
ATOM 1373 O O . THR A 1 173 ? -10.460 4.545 24.104 1.00 72.38 173 THR A O 1
ATOM 1376 N N . ALA A 1 174 ? -10.329 6.041 22.427 1.00 73.88 174 ALA A N 1
ATOM 1377 C CA . ALA A 1 174 ? -11.656 5.794 21.865 1.00 73.88 174 ALA A CA 1
ATOM 1378 C C . ALA A 1 174 ? -11.716 4.544 20.958 1.00 73.88 174 ALA A C 1
ATOM 1380 O O . ALA A 1 174 ? -12.807 4.061 20.665 1.00 73.88 174 ALA A O 1
ATOM 1381 N N . GLY A 1 175 ? -10.563 3.988 20.565 1.00 76.75 175 GLY A N 1
ATOM 1382 C CA . GLY A 1 175 ? -10.446 2.761 19.774 1.00 76.75 175 GLY A CA 1
ATOM 1383 C C . GLY A 1 175 ? -10.904 2.890 18.320 1.00 76.75 175 GLY A C 1
ATOM 1384 O O . GLY A 1 175 ? -11.374 1.907 17.761 1.00 76.75 175 GLY A O 1
ATOM 1385 N N . ASP A 1 176 ? -10.834 4.080 17.723 1.00 85.56 176 ASP A N 1
ATOM 1386 C CA . ASP A 1 176 ? -11.433 4.382 16.414 1.00 85.56 176 ASP A CA 1
ATOM 1387 C C . ASP A 1 176 ? -10.470 5.008 15.386 1.00 85.56 176 ASP A C 1
ATOM 1389 O O . ASP A 1 176 ? -10.882 5.289 14.256 1.00 85.56 176 ASP A O 1
ATOM 1393 N N . ASP A 1 177 ? -9.203 5.228 15.755 1.00 95.38 177 ASP A N 1
ATOM 1394 C CA . ASP A 1 177 ? -8.199 5.876 14.904 1.00 95.38 177 ASP A CA 1
ATOM 1395 C C . ASP A 1 177 ? -7.256 4.839 14.268 1.00 95.38 177 ASP A C 1
ATOM 1397 O O . ASP A 1 177 ? -6.219 4.477 14.827 1.00 95.38 177 ASP A O 1
ATOM 1401 N N . PHE A 1 178 ? -7.653 4.370 13.086 1.00 96.44 178 PHE A N 1
ATOM 1402 C CA . PHE A 1 178 ? -6.889 3.471 12.222 1.00 96.44 178 PHE A CA 1
ATOM 1403 C C . PHE A 1 178 ? -6.680 4.155 10.874 1.00 96.44 178 PHE A C 1
ATOM 1405 O O . PHE A 1 178 ? -7.594 4.821 10.382 1.00 96.44 178 PHE A O 1
ATOM 1412 N N . ARG A 1 179 ? -5.488 4.044 10.280 1.00 97.75 179 ARG A N 1
ATOM 1413 C CA . ARG A 1 179 ? -5.157 4.779 9.047 1.00 97.75 179 ARG A CA 1
ATOM 1414 C C . ARG A 1 179 ? -4.280 3.980 8.104 1.00 97.75 179 ARG A C 1
ATOM 1416 O O . ARG A 1 179 ? -3.454 3.193 8.550 1.00 97.75 179 ARG A O 1
ATOM 1423 N N . ILE A 1 180 ? -4.383 4.290 6.818 1.00 97.75 180 ILE A N 1
ATOM 1424 C CA . ILE A 1 180 ? -3.439 3.843 5.790 1.00 97.75 180 ILE A CA 1
ATOM 1425 C C . ILE A 1 180 ? -2.593 5.015 5.294 1.00 97.75 180 ILE A C 1
ATOM 1427 O O . ILE A 1 180 ? -3.036 6.169 5.261 1.00 97.75 180 ILE A O 1
ATOM 1431 N N . LYS A 1 181 ? -1.354 4.705 4.908 1.00 97.00 181 LYS A N 1
ATOM 1432 C CA . LYS A 1 181 ? -0.459 5.608 4.186 1.00 97.00 181 LYS A CA 1
ATOM 1433 C C . LYS A 1 181 ? 0.109 4.899 2.955 1.00 97.00 181 LYS A C 1
ATOM 1435 O O . LYS A 1 181 ? 1.103 4.183 3.080 1.00 97.00 181 LYS A O 1
ATOM 1440 N N . GLN A 1 182 ? -0.468 5.176 1.789 1.00 95.69 182 GLN A N 1
ATOM 1441 C CA . GLN A 1 182 ? -0.089 4.627 0.486 1.00 95.69 182 GLN A CA 1
ATOM 1442 C C . GLN A 1 182 ? -0.130 5.726 -0.590 1.00 95.69 182 GLN A C 1
ATOM 1444 O O . GLN A 1 182 ? -1.066 6.525 -0.639 1.00 95.69 182 GLN A O 1
ATOM 1449 N N . CYS A 1 183 ? 0.886 5.778 -1.454 1.00 95.56 183 CYS A N 1
ATOM 1450 C CA . CYS A 1 183 ? 0.878 6.621 -2.653 1.00 95.56 183 CYS A CA 1
ATOM 1451 C C . CYS A 1 183 ? 0.221 5.854 -3.807 1.00 95.56 183 CYS A C 1
ATOM 1453 O O . CYS A 1 183 ? 0.907 5.291 -4.646 1.00 95.56 183 CYS A O 1
ATOM 1455 N N . THR A 1 184 ? -1.112 5.795 -3.810 1.00 95.56 184 THR A N 1
ATOM 1456 C CA . THR A 1 184 ? -1.844 4.899 -4.717 1.00 95.56 184 THR A CA 1
ATOM 1457 C C . THR A 1 184 ? -1.721 5.297 -6.185 1.00 95.56 184 THR A C 1
ATOM 1459 O O . THR A 1 184 ? -2.044 6.426 -6.564 1.00 95.56 184 THR A O 1
ATOM 1462 N N . ASN A 1 185 ? -1.345 4.331 -7.016 1.00 93.81 185 ASN A N 1
ATOM 1463 C CA . ASN A 1 185 ? -1.400 4.378 -8.469 1.00 93.81 185 ASN A CA 1
ATOM 1464 C C . ASN A 1 185 ? -2.644 3.635 -8.988 1.00 93.81 185 ASN A C 1
ATOM 1466 O O . ASN A 1 185 ? -3.098 2.654 -8.405 1.00 93.81 185 ASN A O 1
ATOM 1470 N N . ILE A 1 186 ? -3.213 4.079 -10.114 1.00 95.44 186 ILE A N 1
ATOM 1471 C CA . ILE A 1 186 ? -4.414 3.446 -10.692 1.00 95.44 186 ILE A CA 1
ATOM 1472 C C . ILE A 1 186 ? -4.006 2.244 -11.548 1.00 95.44 186 ILE A C 1
ATOM 1474 O O . ILE A 1 186 ? -3.914 2.337 -12.773 1.00 95.44 186 ILE A O 1
ATOM 1478 N N . ASN A 1 187 ? -3.719 1.122 -10.893 1.00 87.38 187 ASN A N 1
ATOM 1479 C CA . ASN A 1 187 ? -3.363 -0.141 -11.533 1.00 87.38 187 ASN A CA 1
ATOM 1480 C C . ASN A 1 187 ? -3.844 -1.350 -10.701 1.00 87.38 187 ASN A C 1
ATOM 1482 O O . ASN A 1 187 ? -4.360 -1.203 -9.590 1.00 87.38 187 ASN A O 1
ATOM 1486 N N . MET A 1 188 ? -3.726 -2.555 -11.262 1.00 86.38 188 MET A N 1
ATOM 1487 C CA . MET A 1 188 ? -4.141 -3.789 -10.586 1.00 86.38 188 MET A CA 1
ATOM 1488 C C . MET A 1 188 ? -3.265 -4.132 -9.368 1.00 86.38 188 MET A C 1
ATOM 1490 O O . MET A 1 188 ? -3.782 -4.674 -8.394 1.00 86.38 188 MET A O 1
ATOM 1494 N N . GLU A 1 189 ? -1.969 -3.819 -9.398 1.00 86.31 189 GLU A N 1
ATOM 1495 C CA . GLU A 1 189 ? -1.032 -4.082 -8.293 1.00 86.31 189 GLU A CA 1
ATOM 1496 C C . GLU A 1 189 ? -1.416 -3.301 -7.028 1.00 86.31 189 GLU A C 1
ATOM 1498 O O . GLU A 1 189 ? -1.546 -3.870 -5.942 1.00 86.31 189 GLU A O 1
ATOM 1503 N N . ASP A 1 190 ? -1.701 -2.013 -7.175 1.00 93.19 190 ASP A N 1
ATOM 1504 C CA . ASP A 1 190 ? -2.155 -1.146 -6.098 1.00 93.19 190 ASP A CA 1
ATOM 1505 C C . ASP A 1 190 ? -3.567 -1.510 -5.645 1.00 93.19 190 ASP A C 1
ATOM 1507 O O . ASP A 1 190 ? -3.848 -1.436 -4.453 1.00 93.19 190 ASP A O 1
ATOM 1511 N N . LEU A 1 191 ? -4.446 -1.978 -6.542 1.00 92.81 191 LEU A N 1
ATOM 1512 C CA . LEU A 1 191 ? -5.755 -2.504 -6.140 1.00 92.81 191 LEU A CA 1
ATOM 1513 C C . LEU A 1 191 ? -5.610 -3.695 -5.185 1.00 92.81 191 LEU A C 1
ATOM 1515 O O . LEU A 1 191 ? -6.329 -3.784 -4.190 1.00 92.81 191 LEU A O 1
ATOM 1519 N N . ILE A 1 192 ? -4.685 -4.605 -5.483 1.00 90.56 192 ILE A N 1
ATOM 1520 C CA . ILE A 1 192 ? -4.370 -5.763 -4.639 1.00 90.56 192 ILE A CA 1
ATOM 1521 C C . ILE A 1 192 ? -3.736 -5.292 -3.324 1.00 90.56 192 ILE A C 1
ATOM 1523 O O . ILE A 1 192 ? -4.174 -5.717 -2.254 1.00 90.56 192 ILE A O 1
ATOM 1527 N N . THR A 1 193 ? -2.782 -4.361 -3.389 1.00 91.50 193 THR A N 1
ATOM 1528 C CA . THR A 1 193 ? -2.125 -3.770 -2.210 1.00 91.50 193 THR A CA 1
ATOM 1529 C C . THR A 1 193 ? -3.131 -3.090 -1.278 1.00 91.50 193 THR A C 1
ATOM 1531 O O . THR A 1 193 ? -3.076 -3.287 -0.071 1.00 91.50 193 THR A O 1
ATOM 1534 N N . ILE A 1 194 ? -4.125 -2.374 -1.810 1.00 96.50 194 ILE A N 1
ATOM 1535 C CA . ILE A 1 194 ? -5.187 -1.754 -1.003 1.00 96.50 194 ILE A CA 1
ATOM 1536 C C . ILE A 1 194 ? -5.959 -2.801 -0.195 1.00 96.50 194 ILE A C 1
ATOM 1538 O O . ILE A 1 194 ? -6.240 -2.578 0.981 1.00 96.50 194 ILE A O 1
ATOM 1542 N N . HIS A 1 195 ? -6.300 -3.946 -0.796 1.00 95.12 195 HIS A N 1
ATOM 1543 C CA . HIS A 1 195 ? -6.991 -5.022 -0.076 1.00 95.12 195 HIS A CA 1
ATOM 1544 C C . HIS A 1 195 ? -6.099 -5.651 0.995 1.00 95.12 195 HIS A C 1
ATOM 1546 O O . HIS A 1 195 ? -6.589 -5.959 2.081 1.00 95.12 195 HIS A O 1
ATOM 1552 N N . HIS A 1 196 ? -4.801 -5.793 0.713 1.00 94.25 196 HIS A N 1
ATOM 1553 C CA . HIS A 1 196 ? -3.824 -6.244 1.698 1.00 94.25 196 HIS A CA 1
ATOM 1554 C C . HIS A 1 196 ? -3.785 -5.296 2.909 1.00 94.25 196 HIS A C 1
ATOM 1556 O O . HIS A 1 196 ? -4.038 -5.720 4.037 1.00 94.25 196 HIS A O 1
ATOM 1562 N N . GLU A 1 197 ? -3.562 -3.999 2.681 1.00 96.69 197 GLU A N 1
ATOM 1563 C CA . GLU A 1 197 ? -3.445 -3.009 3.757 1.00 96.69 197 GLU A CA 1
ATOM 1564 C C . GLU A 1 197 ? -4.752 -2.824 4.533 1.00 96.69 197 GLU A C 1
ATOM 1566 O O . GLU A 1 197 ? -4.748 -2.679 5.756 1.00 96.69 197 GLU A O 1
ATOM 1571 N N . MET A 1 198 ? -5.901 -2.858 3.854 1.00 96.75 198 MET A N 1
ATOM 1572 C CA . MET A 1 198 ? -7.201 -2.797 4.529 1.00 96.75 198 MET A CA 1
ATOM 1573 C C . MET A 1 198 ? -7.501 -4.069 5.330 1.00 96.75 198 MET A C 1
ATOM 1575 O O . MET A 1 198 ? -8.210 -3.990 6.331 1.00 96.75 198 MET A O 1
ATOM 1579 N N . GLY A 1 199 ? -6.895 -5.207 4.977 1.00 94.88 199 GLY A N 1
ATOM 1580 C CA . GLY A 1 199 ? -6.913 -6.418 5.797 1.00 94.88 199 GLY A CA 1
ATOM 1581 C C . GLY A 1 199 ? -6.229 -6.222 7.152 1.00 94.88 199 GLY A C 1
ATOM 1582 O O . GLY A 1 199 ? -6.762 -6.670 8.170 1.00 94.88 199 GLY A O 1
ATOM 1583 N N . HIS A 1 200 ? -5.112 -5.486 7.195 1.00 95.06 200 HIS A N 1
ATOM 1584 C CA . HIS A 1 200 ? -4.485 -5.078 8.460 1.00 95.06 200 HIS A CA 1
ATOM 1585 C C . HIS A 1 200 ? -5.413 -4.171 9.275 1.00 95.06 200 HIS A C 1
ATOM 1587 O O . HIS A 1 200 ? -5.593 -4.399 10.469 1.00 95.06 200 HIS A O 1
ATOM 1593 N N . ILE A 1 201 ? -6.067 -3.188 8.639 1.00 96.69 201 ILE A N 1
ATOM 1594 C CA . ILE A 1 201 ? -7.017 -2.291 9.325 1.00 96.69 201 ILE A CA 1
ATOM 1595 C C . ILE A 1 201 ? -8.203 -3.061 9.910 1.00 96.69 201 ILE A C 1
ATOM 1597 O O . ILE A 1 201 ? -8.576 -2.818 11.057 1.00 96.69 201 ILE A O 1
ATOM 1601 N N . GLU A 1 202 ? -8.770 -4.016 9.172 1.00 95.06 202 GLU A N 1
ATOM 1602 C CA . GLU A 1 202 ? -9.799 -4.909 9.706 1.00 95.06 202 GLU A CA 1
ATOM 1603 C C . GLU A 1 202 ? -9.303 -5.671 10.925 1.00 95.06 202 GLU A C 1
ATOM 1605 O O . GLU A 1 202 ? -9.961 -5.664 11.965 1.00 95.06 202 GLU A O 1
ATOM 1610 N N . TYR A 1 203 ? -8.114 -6.274 10.845 1.00 94.12 203 TYR A N 1
ATOM 1611 C CA . TYR A 1 203 ? -7.528 -6.965 11.989 1.00 94.12 203 TYR A CA 1
ATOM 1612 C C . TYR A 1 203 ? -7.433 -6.018 13.199 1.00 94.12 203 TYR A C 1
ATOM 1614 O O . TYR A 1 203 ? -7.862 -6.373 14.306 1.00 94.12 203 TYR A O 1
ATOM 1622 N N . PHE A 1 204 ? -6.999 -4.772 12.974 1.00 94.75 204 PHE A N 1
ATOM 1623 C CA . PHE A 1 204 ? -6.927 -3.761 14.022 1.00 94.75 204 PHE A CA 1
ATOM 1624 C C . PHE A 1 204 ? -8.284 -3.481 14.669 1.00 94.75 204 PHE A C 1
ATOM 1626 O O . PHE A 1 204 ? -8.417 -3.443 15.897 1.00 94.75 204 PHE A O 1
ATOM 1633 N N . MET A 1 205 ? -9.318 -3.330 13.844 1.00 94.31 205 MET A N 1
ATOM 1634 C CA . MET A 1 205 ? -10.679 -3.090 14.308 1.00 94.31 205 MET A CA 1
ATOM 1635 C C . MET A 1 205 ? -11.244 -4.277 15.094 1.00 94.31 205 MET A C 1
ATOM 1637 O O . MET A 1 205 ? -11.921 -4.053 16.101 1.00 94.31 205 MET A O 1
ATOM 1641 N N . GLN A 1 206 ? -10.931 -5.517 14.704 1.00 93.31 206 GLN A N 1
ATOM 1642 C CA . GLN A 1 206 ? -11.443 -6.723 15.363 1.00 93.31 206 GLN A CA 1
ATOM 1643 C C . GLN A 1 206 ? -10.866 -6.921 16.772 1.00 93.31 206 GLN A C 1
ATOM 1645 O O . GLN A 1 206 ? -11.594 -7.280 17.700 1.00 93.31 206 GLN A O 1
ATOM 1650 N N . TYR A 1 207 ? -9.571 -6.661 16.982 1.00 92.25 207 TYR A N 1
ATOM 1651 C CA . TYR A 1 207 ? -8.952 -6.845 18.301 1.00 92.25 207 TYR A CA 1
ATOM 1652 C C . TYR A 1 207 ? -8.962 -5.588 19.184 1.00 92.25 207 TYR A C 1
ATOM 1654 O O . TYR A 1 207 ? -8.436 -5.618 20.298 1.00 92.25 207 TYR A O 1
ATOM 1662 N N . LYS A 1 208 ? -9.555 -4.471 18.730 1.00 91.81 208 LYS A N 1
ATOM 1663 C CA . LYS A 1 208 ? -9.451 -3.157 19.398 1.00 91.81 208 LYS A CA 1
ATOM 1664 C C . LYS A 1 208 ? -9.942 -3.143 20.844 1.00 91.81 208 LYS A C 1
ATOM 1666 O O . LYS A 1 208 ? -9.579 -2.262 21.613 1.00 91.81 208 LYS A O 1
ATOM 1671 N N . THR A 1 209 ? -10.781 -4.090 21.252 1.00 91.00 209 THR A N 1
ATOM 1672 C CA . THR A 1 209 ? -11.273 -4.187 22.635 1.00 91.00 209 THR A CA 1
ATOM 1673 C C . THR A 1 209 ? -10.320 -4.940 23.562 1.00 91.00 209 THR A C 1
ATOM 1675 O O . THR A 1 209 ? -10.509 -4.911 24.777 1.00 91.00 209 THR A O 1
ATOM 1678 N N . GLN A 1 210 ? -9.296 -5.607 23.023 1.00 90.69 210 GLN A N 1
ATOM 1679 C CA . GLN A 1 210 ? -8.266 -6.273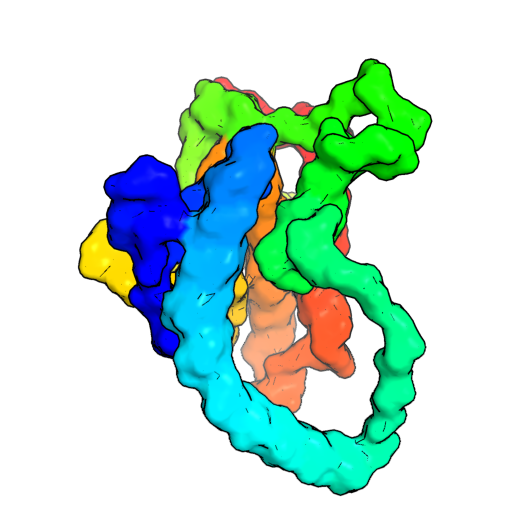 23.815 1.00 90.69 210 GLN A CA 1
ATOM 1680 C C . GLN A 1 210 ? -7.386 -5.242 24.544 1.00 90.69 210 GLN A C 1
ATOM 1682 O O . GLN A 1 210 ? -7.221 -4.108 24.066 1.00 90.69 210 GLN A O 1
ATOM 1687 N N . PRO A 1 211 ? -6.777 -5.612 25.688 1.00 89.75 211 PRO A N 1
ATOM 1688 C CA . PRO A 1 211 ? -5.696 -4.837 26.284 1.00 89.75 211 PRO A CA 1
ATOM 1689 C C . PRO A 1 211 ? -4.591 -4.578 25.257 1.00 89.75 211 PRO A C 1
ATOM 1691 O O . PRO A 1 211 ? -4.244 -5.477 24.501 1.00 89.75 211 PRO A O 1
ATOM 1694 N N . VAL A 1 212 ? -4.008 -3.377 25.264 1.00 88.88 212 VAL A N 1
ATOM 1695 C CA . VAL A 1 212 ? -3.004 -2.939 24.270 1.00 88.88 212 VAL A CA 1
ATOM 1696 C C . VAL A 1 212 ? -1.863 -3.948 24.084 1.00 88.88 212 VAL A C 1
ATOM 1698 O O . VAL A 1 212 ? -1.434 -4.178 22.965 1.00 88.88 212 VAL A O 1
ATOM 1701 N N . ILE A 1 213 ? -1.429 -4.618 25.156 1.00 87.19 213 ILE A N 1
ATOM 1702 C CA . ILE A 1 213 ? -0.367 -5.639 25.108 1.00 87.19 213 ILE A CA 1
ATOM 1703 C C . ILE A 1 213 ? -0.727 -6.909 24.310 1.00 87.19 213 ILE A C 1
ATOM 1705 O O . ILE A 1 213 ? 0.152 -7.721 24.051 1.00 87.19 213 ILE A O 1
ATOM 1709 N N . TYR A 1 214 ? -2.004 -7.102 23.973 1.00 87.94 214 TYR A N 1
ATOM 1710 C CA . TYR A 1 214 ? -2.531 -8.231 23.200 1.00 87.94 214 TYR A CA 1
ATOM 1711 C C . TYR A 1 214 ? -3.131 -7.798 21.855 1.00 87.94 214 TYR A C 1
ATOM 1713 O O . TYR A 1 214 ? -3.757 -8.612 21.180 1.00 87.94 214 TYR A O 1
ATOM 1721 N N . ARG A 1 215 ? -2.984 -6.523 21.476 1.00 89.31 215 ARG A N 1
ATOM 1722 C CA . ARG A 1 215 ? -3.401 -6.006 20.167 1.00 89.31 215 ARG A CA 1
ATOM 1723 C C . ARG A 1 215 ? -2.283 -6.217 19.154 1.00 89.31 215 ARG A C 1
ATOM 1725 O O . ARG A 1 215 ? -1.589 -5.285 18.770 1.00 89.31 215 ARG A O 1
ATOM 1732 N N . ASP A 1 216 ? -2.087 -7.477 18.805 1.00 85.06 216 ASP A N 1
ATOM 1733 C CA . ASP A 1 216 ? -1.184 -7.911 17.747 1.00 85.06 216 ASP A CA 1
ATOM 1734 C C . ASP A 1 216 ? -1.756 -9.193 17.122 1.00 85.06 216 ASP A C 1
ATOM 1736 O O . ASP A 1 216 ? -2.652 -9.837 17.688 1.00 85.06 216 ASP A O 1
ATOM 1740 N N . GLY A 1 217 ? -1.247 -9.577 15.955 1.00 83.56 217 GLY A N 1
ATOM 1741 C CA . GLY A 1 217 ? -1.541 -10.875 15.367 1.00 83.56 217 GLY A CA 1
ATOM 1742 C C . GLY A 1 217 ? -1.125 -12.009 16.310 1.00 83.56 217 GLY A C 1
ATOM 1743 O O . GLY A 1 217 ? -0.224 -11.869 17.137 1.00 83.56 217 GLY A O 1
ATOM 1744 N N . ALA A 1 218 ? -1.741 -13.188 16.165 1.00 84.31 218 ALA A N 1
ATOM 1745 C CA . ALA A 1 218 ? -1.347 -14.368 16.952 1.00 84.31 218 ALA A CA 1
ATOM 1746 C C . ALA A 1 218 ? 0.160 -14.686 16.814 1.00 84.31 218 ALA A C 1
ATOM 1748 O O . ALA A 1 218 ? 0.793 -15.226 17.721 1.00 84.31 218 ALA A O 1
ATOM 1749 N N . ASN A 1 219 ? 0.717 -14.344 15.655 1.00 81.62 219 ASN A N 1
ATOM 1750 C CA . ASN A 1 219 ? 2.128 -14.110 15.390 1.00 81.62 219 ASN A CA 1
ATOM 1751 C C . ASN A 1 219 ? 2.230 -13.168 14.174 1.00 81.62 219 ASN A C 1
ATOM 1753 O O . ASN A 1 219 ? 1.224 -12.921 13.508 1.00 81.62 219 ASN A O 1
ATOM 1757 N N . ALA A 1 220 ? 3.437 -12.699 13.844 1.00 73.75 220 ALA A N 1
ATOM 1758 C CA . ALA A 1 220 ? 3.650 -11.783 12.718 1.00 73.75 220 ALA A CA 1
ATOM 1759 C C . ALA A 1 220 ? 3.095 -12.313 11.380 1.00 73.75 220 ALA A C 1
ATOM 1761 O O . ALA A 1 220 ? 2.548 -11.551 10.594 1.00 73.75 220 ALA A O 1
ATOM 1762 N N . GLY A 1 221 ? 3.158 -13.629 11.145 1.00 77.00 221 GLY A N 1
ATOM 1763 C CA . GLY A 1 221 ? 2.639 -14.235 9.918 1.00 77.00 221 GLY A CA 1
ATOM 1764 C C . GLY A 1 221 ? 1.116 -14.176 9.795 1.00 77.00 221 GLY A C 1
ATOM 1765 O O . GLY A 1 221 ? 0.609 -14.191 8.682 1.00 77.00 221 GLY A O 1
ATOM 1766 N N . PHE A 1 222 ? 0.376 -14.088 10.905 1.00 83.19 222 PHE A N 1
ATOM 1767 C CA . PHE A 1 222 ? -1.082 -13.943 10.853 1.00 83.19 222 PHE A CA 1
ATOM 1768 C C . PHE A 1 222 ? -1.509 -12.557 10.370 1.00 83.19 222 PHE A C 1
ATOM 1770 O O . PHE A 1 222 ? -2.511 -12.480 9.666 1.00 83.19 222 PHE A O 1
ATOM 1777 N N . HIS A 1 223 ? -0.773 -11.495 10.719 1.00 78.88 223 HIS A N 1
ATOM 1778 C CA . HIS A 1 223 ? -1.094 -10.148 10.234 1.00 78.88 223 HIS A CA 1
ATOM 1779 C C . HIS A 1 223 ? -1.005 -10.101 8.707 1.00 78.88 223 HIS A C 1
ATOM 1781 O O . HIS A 1 223 ? -1.992 -9.806 8.040 1.00 78.88 223 HIS A O 1
ATOM 1787 N N . GLU A 1 224 ? 0.133 -10.531 8.162 1.00 83.81 224 GLU A N 1
ATOM 1788 C CA . GLU A 1 224 ? 0.364 -10.561 6.713 1.00 83.81 224 GLU A CA 1
ATOM 1789 C C . GLU A 1 224 ? -0.590 -11.518 5.983 1.00 83.81 224 GLU A C 1
ATOM 1791 O O . GLU A 1 224 ? -1.127 -11.196 4.924 1.00 83.81 224 GLU A O 1
ATOM 1796 N N . ALA A 1 225 ? -0.871 -12.688 6.571 1.00 82.88 225 ALA A N 1
ATOM 1797 C CA . ALA A 1 225 ? -1.733 -13.681 5.939 1.00 82.88 225 ALA A CA 1
ATOM 1798 C C . ALA A 1 225 ? -3.189 -13.218 5.784 1.00 82.88 225 ALA A C 1
ATOM 1800 O O . ALA A 1 225 ? -3.843 -13.654 4.840 1.00 82.88 225 ALA A O 1
ATOM 1801 N N . ILE A 1 226 ? -3.719 -12.375 6.683 1.00 83.50 226 ILE A N 1
ATOM 1802 C CA . ILE A 1 226 ? -5.088 -11.854 6.529 1.00 83.50 226 ILE A CA 1
ATOM 1803 C C . ILE A 1 226 ? -5.171 -10.898 5.340 1.00 83.50 226 ILE A C 1
ATOM 1805 O O . ILE A 1 226 ? -6.088 -11.046 4.529 1.00 83.50 226 ILE A O 1
ATOM 1809 N N . GLY A 1 227 ? -4.214 -9.975 5.202 1.00 76.38 227 GLY A N 1
ATOM 1810 C CA . GLY A 1 227 ? -4.142 -9.087 4.040 1.00 76.38 227 GLY A CA 1
ATOM 1811 C C . GLY A 1 227 ? -4.059 -9.876 2.730 1.00 76.38 227 GLY A C 1
ATOM 1812 O O . GLY A 1 227 ? -4.881 -9.695 1.826 1.00 76.38 227 GLY A O 1
ATOM 1813 N N . ASP A 1 228 ? -3.138 -10.839 2.663 1.00 79.50 228 ASP A N 1
ATOM 1814 C CA . ASP A 1 228 ? -2.900 -11.631 1.452 1.00 79.50 228 ASP A CA 1
ATOM 1815 C C . ASP A 1 228 ? -4.047 -12.587 1.104 1.00 79.50 228 ASP A C 1
ATOM 1817 O O . ASP A 1 228 ? -4.391 -12.740 -0.070 1.00 79.50 228 ASP A O 1
ATOM 1821 N N . LEU A 1 229 ? -4.688 -13.223 2.092 1.00 82.56 229 LEU A N 1
ATOM 1822 C CA . LEU A 1 229 ? -5.816 -14.136 1.856 1.00 82.56 229 LEU A CA 1
ATOM 1823 C C . LEU A 1 229 ? -6.952 -13.454 1.081 1.00 82.56 229 LEU A C 1
ATOM 1825 O O . LEU A 1 229 ? -7.602 -14.061 0.222 1.00 82.56 229 LEU A O 1
ATOM 1829 N N . LEU A 1 230 ? -7.205 -12.191 1.398 1.00 80.56 230 LEU A N 1
ATOM 1830 C CA . LEU A 1 230 ? -8.293 -11.425 0.811 1.00 80.56 230 LEU A CA 1
ATOM 1831 C C . LEU A 1 230 ? -7.895 -10.886 -0.561 1.00 80.56 230 LEU A C 1
ATOM 1833 O O . LEU A 1 230 ? -8.661 -11.026 -1.518 1.00 80.56 230 LEU A O 1
ATOM 1837 N N . ALA A 1 231 ? -6.653 -10.425 -0.697 1.00 77.69 231 ALA A N 1
ATOM 1838 C CA . ALA A 1 231 ? -6.060 -10.058 -1.976 1.00 77.69 231 ALA A CA 1
ATOM 1839 C C . ALA A 1 231 ? -6.064 -11.231 -2.991 1.00 77.69 231 ALA A C 1
ATOM 1841 O O . ALA A 1 231 ? -6.329 -11.045 -4.185 1.00 77.69 231 ALA A O 1
ATOM 1842 N N . LEU A 1 232 ? -5.882 -12.475 -2.524 1.00 81.06 232 LEU A N 1
ATOM 1843 C CA . LEU A 1 232 ? -6.014 -13.684 -3.349 1.00 81.06 232 LEU A CA 1
ATOM 1844 C C . LEU A 1 232 ? -7.436 -13.889 -3.883 1.00 81.06 232 LEU A C 1
ATOM 1846 O O . LEU A 1 232 ? -7.606 -14.321 -5.020 1.00 81.06 232 LEU A O 1
ATOM 1850 N N . SER A 1 233 ? -8.465 -13.577 -3.094 1.00 83.38 233 SER A N 1
ATOM 1851 C CA . SER A 1 233 ? -9.858 -13.706 -3.545 1.00 83.38 233 SER A CA 1
ATOM 1852 C C . SER A 1 233 ? -10.195 -12.657 -4.606 1.00 83.38 233 SER A C 1
ATOM 1854 O O . SER A 1 233 ? -10.868 -12.959 -5.597 1.00 83.38 233 SER A O 1
ATOM 1856 N N . VAL A 1 234 ? -9.673 -11.444 -4.421 1.00 80.44 234 VAL A N 1
ATOM 1857 C CA . VAL A 1 234 ? -9.888 -10.288 -5.300 1.00 80.44 234 VAL A CA 1
ATOM 1858 C C . VAL A 1 234 ? -9.211 -10.466 -6.656 1.00 80.44 234 VAL A C 1
ATOM 1860 O O . VAL A 1 234 ? -9.786 -10.111 -7.681 1.00 80.44 234 VAL A O 1
ATOM 1863 N N . SER A 1 235 ? -8.029 -11.085 -6.686 1.00 81.06 235 SER A N 1
ATOM 1864 C CA . SER A 1 235 ? -7.282 -11.336 -7.927 1.00 81.06 235 SER A CA 1
ATOM 1865 C C . SER A 1 235 ? -7.865 -12.459 -8.797 1.00 81.06 235 SER A C 1
ATOM 1867 O O . SER A 1 235 ? -7.391 -12.689 -9.912 1.00 81.06 235 SER A O 1
ATOM 1869 N N . THR A 1 236 ? -8.915 -13.157 -8.345 1.00 83.12 236 THR A N 1
ATOM 1870 C CA . THR A 1 236 ? -9.531 -14.217 -9.153 1.00 83.12 236 THR A CA 1
ATOM 1871 C C . THR A 1 236 ? -10.312 -13.649 -10.349 1.00 83.12 236 THR A C 1
ATOM 1873 O O . THR A 1 236 ? -11.097 -12.714 -10.183 1.00 83.12 236 THR A O 1
ATOM 1876 N N . PRO A 1 237 ? -10.226 -14.269 -11.546 1.00 80.62 237 PRO A N 1
ATOM 1877 C CA . PRO A 1 237 ? -11.023 -13.861 -12.709 1.00 80.62 237 PRO A CA 1
ATOM 1878 C C . PRO A 1 237 ? -12.527 -13.767 -12.405 1.00 80.62 237 PRO A C 1
ATOM 1880 O O . PRO A 1 237 ? -13.216 -12.865 -12.873 1.00 80.62 237 PRO A O 1
ATOM 1883 N N . ALA A 1 238 ? -13.036 -14.701 -11.595 1.00 81.88 238 ALA A N 1
ATOM 1884 C CA . ALA A 1 238 ? -14.440 -14.759 -11.208 1.00 81.88 238 ALA A CA 1
ATOM 1885 C C . ALA A 1 238 ? -14.865 -13.599 -10.294 1.00 81.88 238 ALA A C 1
ATOM 1887 O O . ALA A 1 238 ? -16.031 -13.206 -10.330 1.00 81.88 238 ALA A O 1
ATOM 1888 N N . HIS A 1 239 ? -13.961 -13.076 -9.460 1.00 83.62 239 HIS A N 1
ATOM 1889 C CA . HIS A 1 239 ? -14.223 -11.872 -8.679 1.00 83.62 239 HIS A CA 1
ATOM 1890 C C . HIS A 1 239 ? -14.126 -10.624 -9.557 1.00 83.62 239 HIS A C 1
ATOM 1892 O O . HIS A 1 239 ? -15.049 -9.816 -9.550 1.00 83.62 239 HIS A O 1
ATOM 1898 N N . LEU A 1 240 ? -13.078 -10.517 -10.380 1.00 82.31 240 LEU A N 1
ATOM 1899 C CA . LEU A 1 240 ? -12.867 -9.374 -11.273 1.00 82.31 240 LEU A CA 1
ATOM 1900 C C . LEU A 1 240 ? -14.052 -9.148 -12.230 1.00 82.31 240 LEU A C 1
ATOM 1902 O O . LEU A 1 240 ? -14.451 -8.012 -12.447 1.00 82.31 240 LEU A O 1
ATOM 1906 N N . GLN A 1 241 ? -14.690 -10.216 -12.724 1.00 82.44 241 GLN A N 1
ATOM 1907 C CA . GLN A 1 241 ? -15.911 -10.129 -13.546 1.00 82.44 241 GLN A CA 1
ATOM 1908 C C . GLN A 1 241 ? -17.158 -9.626 -12.798 1.00 82.44 241 GLN A C 1
ATOM 1910 O O . GLN A 1 241 ? -18.142 -9.254 -13.433 1.00 82.44 241 GLN A O 1
ATOM 1915 N N . LYS A 1 242 ? -17.164 -9.676 -11.462 1.00 82.00 242 LYS A N 1
ATOM 1916 C CA . LYS A 1 242 ? -18.280 -9.207 -10.627 1.00 82.00 242 LYS A CA 1
ATOM 1917 C C . LYS A 1 242 ? -18.117 -7.758 -10.189 1.00 82.00 242 LYS A C 1
ATOM 1919 O O . LYS A 1 242 ? -19.081 -7.200 -9.663 1.00 82.00 242 LYS A O 1
ATOM 1924 N N . ILE A 1 243 ? -16.930 -7.175 -10.366 1.00 79.00 243 ILE A N 1
ATOM 1925 C CA . ILE A 1 243 ? -16.714 -5.752 -10.124 1.00 79.00 243 ILE A CA 1
ATOM 1926 C C . ILE A 1 243 ? -17.612 -5.001 -11.121 1.00 79.00 243 ILE A C 1
ATOM 1928 O O . ILE A 1 243 ? -17.476 -5.219 -12.325 1.00 79.00 243 ILE A O 1
ATOM 1932 N N . PRO A 1 244 ? -18.577 -4.192 -10.649 1.00 67.81 244 PRO A N 1
ATOM 1933 C CA . PRO A 1 244 ? -19.519 -3.520 -11.533 1.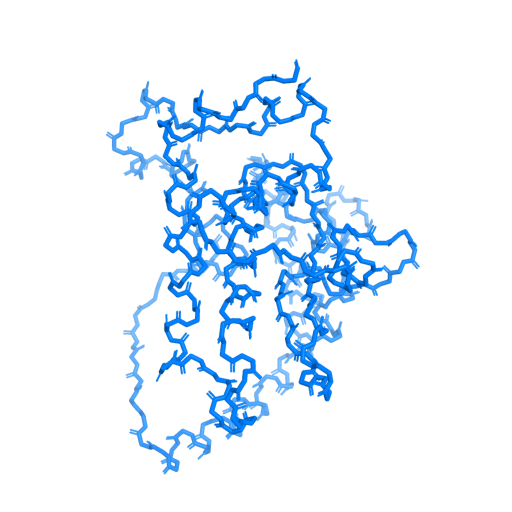00 67.81 244 PRO A CA 1
ATOM 1934 C C . PRO A 1 244 ? -18.794 -2.589 -12.506 1.00 67.81 244 PRO A C 1
ATOM 1936 O O . PRO A 1 244 ? -17.913 -1.835 -12.094 1.00 67.81 244 PRO A O 1
ATOM 1939 N N . GLU A 1 245 ? -19.204 -2.610 -13.774 1.00 63.12 245 GLU A N 1
ATOM 1940 C CA . GLU A 1 245 ? -18.858 -1.549 -14.721 1.00 63.12 245 GLU A CA 1
ATOM 1941 C C . GLU A 1 245 ? -19.633 -0.277 -14.334 1.00 63.12 245 GLU A C 1
ATOM 1943 O O . GLU A 1 245 ? -20.821 -0.357 -14.001 1.00 63.12 245 GLU A O 1
ATOM 1948 N N . ASN A 1 246 ? -18.951 0.875 -14.329 1.00 51.91 246 ASN A N 1
ATOM 1949 C CA . ASN A 1 246 ? -19.566 2.187 -14.065 1.00 51.91 246 ASN A CA 1
ATOM 1950 C C . ASN A 1 246 ? -20.637 2.563 -15.100 1.00 51.91 246 ASN A C 1
ATOM 1952 O O . ASN A 1 246 ? -20.380 2.382 -16.312 1.00 51.91 246 ASN A O 1
#

Solvent-accessible surface area (backbone atoms only — not comparable to full-atom values): 14408 Å² total; per-residue (Å²): 95,70,65,50,55,55,70,31,55,31,56,43,95,86,48,63,78,38,33,60,81,67,51,45,52,47,46,66,70,68,60,86,51,68,67,55,48,50,41,44,55,51,37,46,39,56,50,23,50,62,70,29,45,63,60,47,52,53,50,48,52,53,50,47,53,53,37,61,77,65,71,72,90,88,89,90,87,84,76,73,50,82,77,26,59,32,97,77,40,83,48,52,75,63,31,34,90,71,41,92,81,62,37,92,55,84,91,58,83,78,94,73,53,28,71,54,43,54,72,64,64,55,50,55,68,54,51,51,50,53,40,42,47,54,42,38,75,74,69,47,74,68,78,44,71,52,22,74,76,66,35,37,57,49,71,58,85,97,54,92,60,72,47,69,71,47,57,43,77,67,79,38,93,87,58,55,49,39,36,44,37,27,50,54,56,82,36,50,69,44,51,39,48,50,33,23,39,49,30,41,46,50,53,49,65,73,41,49,86,47,60,75,96,64,59,63,54,99,41,77,66,52,44,55,46,49,5,48,56,50,24,56,54,55,72,32,71,76,43,54,73,66,57,78,83,124

Secondary structure (DSSP, 8-state):
-HHHHHT--EEETTEEEE-IIIIIHHHHHH---HHHHHHHHHHHHHHTHHHHHHHHHHHHHHHHHHHHHTT---------TTSSSSTTSS--GGGTTTSTTTSS-TTSPPP--HHHHHHTT--HHHHHHHHHHHHHHTTPPPPPHHHHHH-B-SPPTT-----S--EEE---TTS--EEEB----SSHHHHHHHHHHHHHHHHHHHHTTS-GGG-S-SSHHHHHHHHHHHHHHHTSHHHHTTSPP-

InterPro domains:
  IPR001548 Peptidase M2, peptidyl-dipeptidase A [PF01401] (74-243)
  IPR001548 Peptidase M2, peptidyl-dipeptidase A [PR00791] (77-98)
  IPR001548 Peptidase M2, peptidyl-dipeptidase A [PR00791] (159-184)
  IPR001548 Peptidase M2, peptidyl-dipeptidase A [PR00791] (191-207)
  IPR001548 Peptidase M2, peptidyl-dipeptidase A [PR00791] (219-239)
  IPR001548 Peptidase M2, peptidyl-dipeptidase A [PS52011] (1-246)
  IPR001548 Peptidase M2, peptidyl-dipeptidase A [PTHR10514] (74-243)
  IPR001548 Peptidase M2, peptidyl-dipeptidase A [cd06461] (1-243)

pLDDT: mean 83.97, std 12.83, range [37.22, 97.94]

Radius of gyration: 20.17 Å; Cα contacts (8 Å, |Δi|>4): 276; chains: 1; bounding box: 47×41×52 Å

Organism: NCBI:txid334625

Sequence (246 aa):
METTYSTARVCVKGKCDLELDPDLDKIMADSKDPTELEEAWVNWRDASGKKMRNDFIEYYTLGNKAATLNKLPDTNGTIPAHLLGNMWAQQWSNIMNTVPGVDPYPDVTTIDVTAELVKQGYDAKKMFDLSDKFFGDLGLDKMTQTFWDKSVIEKKPNVEMVCHASAWDFYATAGDDFRIKQCTNINMEDLITIHHEMGHIEYFMQYKTQPVIYRDGANAGFHEAIGDLLALSVSTPAHLQKIPEN